Protein AF-A0A8S3JXJ7-F1 (afdb_monomer)

Organism: NCBI:txid392030

Foldseek 3Di:
DDLLVPDDDDPDPVDDDPQDDDPPDALQQCLQCVCCNVPNPHGDDNLSSLVVLLVCCVVVRVRCPVSSVVSLLVCEPVLPPVVDPVSLDLVSLVSCCVPVVSYDPVRNVVSVVSNVVVVCVVCVVPDDDDDDDDDDDPPDQAWFDWDQAPPPRAIAGPVQCDPVDNRHGVCPDPVNVDPDAEDRDDRVPHRYHDDRPDHD

Sequence (200 aa):
MSLLNHLTVVTNKSNLPKNYLPLNMNDSEIFELLPHLLAEGLKFSLRPAALMAMLCVLSRNGILQERAIRFLTGIKGKWLDLASSENNAYAFSKICVKLPEFFTDEENLFFQKLYVIGGLKLNAATRITIQKPLSPKVNEMHYDTKIQCKTCNIVRSTTLFSDVGTSCCALCLPRYNLKYTPEPCAEDKSHLVECGTCKC

Secondary structure (DSSP, 8-state):
--GGGS------TTS--SS---TTS-HHHHHHHGGGGTSTT----HHHHHHHHHHHHHTT-TTTHHHHHHHHHHTTT----TT-GGGG-HHHHHHHTT-GGGS-HHHHHHHHHHHHHHHHHHTTTPPP---PPP---TTS-PPPPEEE-TTT--EEEGGGB-TT-TT-BGGGSTT---S-PPPPPPTTT-SS---SS---

Nearest PDB structures (foldseek):
  5aiz-assembly1_A  TM=3.929E-01  e=1.175E+00  Homo sapiens

pLDDT: mean 81.9, std 11.54, range [41.88, 96.06]

Radius of gyration: 32.72 Å; Cα contacts (8 Å, |Δi|>4): 197; chains: 1; bounding box: 70×40×77 Å

Solvent-accessible surface area (backbone atoms only — not comparable to full-atom values): 12483 Å² total; per-residue (Å²): 135,66,72,81,78,74,71,75,90,82,85,59,81,90,71,69,65,97,62,76,77,73,86,87,55,54,54,63,56,50,39,20,42,48,50,25,65,79,42,81,88,40,68,45,56,73,65,65,16,47,51,52,26,52,48,28,47,76,66,61,31,92,85,51,20,73,47,23,52,52,40,44,54,74,49,44,80,69,72,86,51,84,87,46,71,78,72,70,37,45,75,56,22,57,52,50,63,74,50,56,85,45,43,41,73,69,53,43,53,50,31,45,50,46,28,52,55,41,51,48,63,76,45,64,83,64,84,80,85,80,85,77,72,94,72,85,53,96,91,52,92,51,61,40,61,66,45,67,19,73,79,82,68,47,58,37,43,54,89,48,45,37,95,91,42,98,49,41,38,45,74,75,37,88,87,40,80,62,95,60,79,52,64,75,56,59,70,88,74,31,56,73,69,76,60,73,80,52,83,115

Mean predicted aligned error: 13.68 Å

Structure (mmCIF, N/CA/C/O backbone):
data_AF-A0A8S3JXJ7-F1
#
_entry.id   AF-A0A8S3JXJ7-F1
#
loop_
_atom_site.group_PDB
_atom_site.id
_atom_site.type_symbol
_atom_site.label_atom_id
_atom_site.label_alt_id
_atom_site.label_comp_id
_atom_site.label_asym_id
_atom_site.label_entity_id
_atom_site.label_seq_id
_atom_site.pdbx_PDB_ins_code
_atom_site.Cartn_x
_atom_site.Cartn_y
_atom_site.Cartn_z
_atom_site.occupancy
_atom_site.B_iso_or_equiv
_atom_site.auth_seq_id
_atom_site.auth_comp_id
_atom_site.auth_asym_id
_atom_site.auth_atom_id
_atom_site.pdbx_PDB_model_num
ATOM 1 N N . MET A 1 1 ? -16.690 -8.247 -1.905 1.00 41.88 1 MET A N 1
ATOM 2 C CA . MET A 1 1 ? -17.506 -7.253 -1.174 1.00 41.88 1 MET A CA 1
ATOM 3 C C . MET A 1 1 ? -16.581 -6.435 -0.288 1.00 41.88 1 MET A C 1
ATOM 5 O O . MET A 1 1 ? -15.823 -7.038 0.458 1.00 41.88 1 MET A O 1
A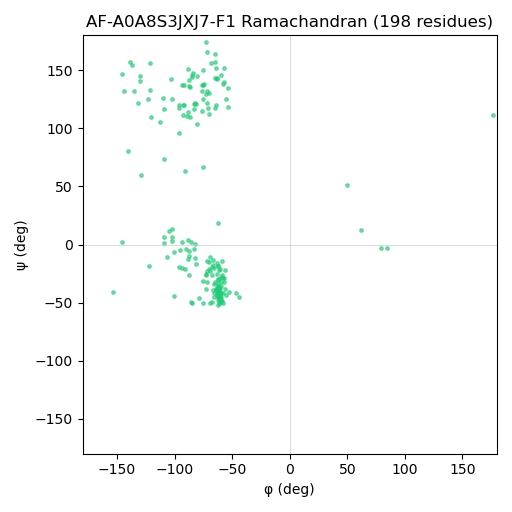TOM 9 N N . SER A 1 2 ? -16.563 -5.105 -0.415 1.00 57.69 2 SER A N 1
ATOM 10 C CA . SER A 1 2 ? -15.704 -4.237 0.408 1.00 57.69 2 SER A CA 1
ATOM 11 C C . SER A 1 2 ? -16.487 -3.779 1.639 1.00 57.69 2 SER A C 1
ATOM 13 O O . SER A 1 2 ? -17.428 -3.005 1.487 1.00 57.69 2 SER A O 1
ATOM 15 N N . LEU A 1 3 ? -16.110 -4.249 2.837 1.00 69.38 3 LEU A N 1
ATOM 16 C CA . LEU A 1 3 ? -16.711 -3.862 4.128 1.00 69.38 3 LEU A CA 1
ATOM 17 C C . LEU A 1 3 ? -16.931 -2.347 4.232 1.00 69.38 3 LEU A C 1
ATOM 19 O O . LEU A 1 3 ? -17.987 -1.881 4.646 1.00 69.38 3 LEU A O 1
ATOM 23 N N . LEU A 1 4 ? -15.916 -1.587 3.825 1.00 76.94 4 LEU A N 1
ATOM 24 C CA . LEU A 1 4 ? -15.833 -0.146 4.027 1.00 76.94 4 LEU A CA 1
ATOM 25 C C . LEU A 1 4 ? -16.905 0.636 3.256 1.00 76.94 4 LEU A C 1
ATOM 27 O O . LEU A 1 4 ? -17.217 1.758 3.636 1.00 76.94 4 LEU A O 1
ATOM 31 N N . ASN A 1 5 ? -17.500 0.051 2.215 1.00 75.06 5 ASN A N 1
ATOM 32 C CA . ASN A 1 5 ? -18.501 0.729 1.388 1.00 75.06 5 ASN A CA 1
ATOM 33 C C . ASN A 1 5 ? -19.935 0.563 1.913 1.00 75.06 5 ASN A C 1
ATOM 35 O O . ASN A 1 5 ? -20.831 1.251 1.436 1.00 75.06 5 ASN A O 1
ATOM 39 N N . HIS A 1 6 ? -20.161 -0.343 2.868 1.00 80.81 6 HIS A N 1
ATOM 40 C CA . HIS A 1 6 ? -21.492 -0.649 3.406 1.00 80.81 6 HIS A CA 1
ATOM 41 C C . HIS A 1 6 ? -21.692 -0.141 4.840 1.00 80.81 6 HIS A C 1
ATOM 43 O O . HIS A 1 6 ? -22.710 -0.431 5.461 1.00 80.81 6 HIS A O 1
ATOM 49 N N . LEU A 1 7 ? -20.726 0.607 5.378 1.00 84.06 7 LEU A N 1
ATOM 50 C CA . LEU A 1 7 ? -20.837 1.200 6.705 1.00 84.06 7 LEU A CA 1
ATOM 51 C C . LEU A 1 7 ? -21.833 2.363 6.682 1.00 84.06 7 LEU A C 1
ATOM 53 O O . LEU A 1 7 ? -21.723 3.272 5.862 1.00 84.06 7 LEU A O 1
ATOM 57 N N . THR A 1 8 ? -22.775 2.350 7.620 1.00 86.31 8 THR A N 1
ATOM 58 C CA . THR A 1 8 ? -23.782 3.402 7.792 1.00 86.31 8 THR A CA 1
ATOM 59 C C . THR A 1 8 ? -23.828 3.856 9.241 1.00 86.31 8 THR A C 1
ATOM 61 O O . THR A 1 8 ? -23.767 3.033 10.155 1.00 86.31 8 THR A O 1
ATOM 64 N N . VAL A 1 9 ? -23.984 5.159 9.462 1.00 86.50 9 VAL A N 1
ATOM 65 C CA . VAL A 1 9 ? -24.173 5.713 10.806 1.00 86.50 9 VAL A CA 1
ATOM 66 C C . VAL A 1 9 ? -25.643 5.594 11.198 1.00 86.50 9 VAL A C 1
ATOM 68 O O . VAL A 1 9 ? -26.513 6.154 10.535 1.00 86.50 9 VAL A O 1
ATOM 71 N N . VAL A 1 10 ? -25.918 4.882 12.291 1.00 86.12 10 VAL A N 1
ATOM 72 C CA . VAL A 1 10 ? -27.265 4.770 12.864 1.00 86.12 10 VAL A CA 1
ATOM 73 C C . VAL A 1 10 ? -27.412 5.802 13.978 1.00 86.12 10 VAL A C 1
ATOM 75 O O . VAL A 1 10 ? -26.694 5.757 14.974 1.00 86.12 10 VAL A O 1
ATOM 78 N N . THR A 1 11 ? -28.339 6.745 13.813 1.00 82.25 11 THR A N 1
ATOM 79 C CA . THR A 1 11 ? -28.624 7.798 14.806 1.00 82.25 11 THR A CA 1
ATOM 80 C C . THR A 1 11 ? -29.750 7.420 15.768 1.00 82.25 11 THR A C 1
ATOM 82 O O . THR A 1 11 ? -29.849 7.987 16.857 1.00 82.25 11 THR A O 1
ATOM 85 N N . ASN A 1 12 ? -30.591 6.451 15.396 1.00 81.31 12 ASN A N 1
ATOM 86 C CA . ASN A 1 12 ? -31.739 6.046 16.193 1.00 81.31 12 ASN A CA 1
ATOM 87 C C . ASN A 1 12 ? -31.362 4.977 17.233 1.00 81.31 12 ASN A C 1
ATOM 89 O O . ASN A 1 12 ? -31.101 3.826 16.890 1.00 81.31 12 ASN A O 1
ATOM 93 N N . LYS A 1 13 ? -31.364 5.356 18.516 1.00 75.75 13 LYS A N 1
ATOM 94 C CA . LYS A 1 13 ? -30.990 4.467 19.629 1.00 75.75 13 LYS A CA 1
ATOM 95 C C . LYS A 1 13 ? -32.007 3.357 19.912 1.00 75.75 13 LYS A C 1
ATOM 97 O O . LYS A 1 13 ? -31.637 2.378 20.549 1.00 75.75 13 LYS A O 1
ATOM 102 N N . SER A 1 14 ? -33.265 3.496 19.488 1.00 77.25 14 SER A N 1
ATOM 103 C CA . SER A 1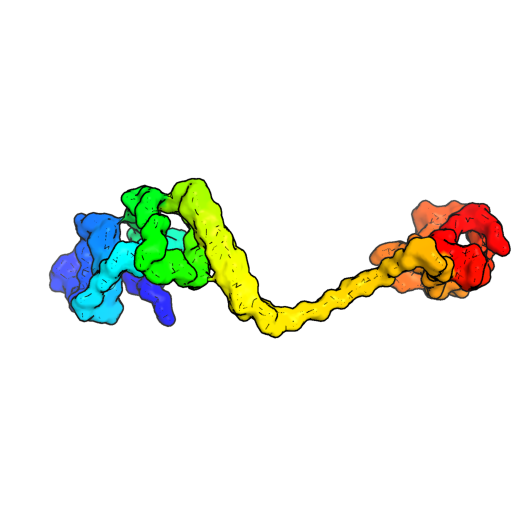 14 ? -34.320 2.528 19.824 1.00 77.25 14 SER A CA 1
ATOM 104 C C . SER A 1 14 ? -34.347 1.291 18.924 1.00 77.25 14 SER A C 1
ATOM 106 O O . SER A 1 14 ? -35.013 0.321 19.271 1.00 77.25 14 SER A O 1
ATOM 108 N N . ASN A 1 15 ? -33.614 1.285 17.805 1.00 78.88 15 ASN A N 1
ATOM 109 C CA . ASN A 1 15 ? -33.517 0.127 16.917 1.00 78.88 15 ASN A CA 1
ATOM 110 C C . ASN A 1 15 ? -32.084 -0.030 16.387 1.00 78.88 15 ASN A C 1
ATOM 112 O O . ASN A 1 15 ? -31.756 0.419 15.287 1.00 78.88 15 ASN A O 1
ATOM 116 N N . LEU A 1 16 ? -31.214 -0.613 17.215 1.00 80.06 16 LEU A N 1
ATOM 117 C CA . LEU A 1 16 ? -29.820 -0.873 16.863 1.00 80.06 16 LEU A CA 1
ATOM 118 C C . LEU A 1 16 ? -29.698 -2.224 16.139 1.00 80.06 16 LEU A C 1
ATOM 120 O O . LEU A 1 16 ? -30.286 -3.211 16.586 1.00 80.06 16 LEU A O 1
ATOM 124 N N . PRO A 1 17 ? -28.934 -2.297 15.035 1.00 82.44 17 PRO A N 1
ATOM 125 C CA . PRO A 1 17 ? -28.671 -3.563 14.363 1.00 82.44 17 PRO A CA 1
ATOM 126 C C . PRO A 1 17 ? -27.853 -4.490 15.268 1.00 82.44 17 PRO A C 1
ATOM 128 O O . PRO A 1 17 ? -27.133 -4.026 16.145 1.00 82.44 17 PRO A O 1
ATOM 131 N N . LYS A 1 18 ? -27.931 -5.807 15.031 1.00 79.69 18 LYS A N 1
ATOM 132 C CA . LYS A 1 18 ? -27.285 -6.821 15.884 1.00 79.69 18 LYS A CA 1
ATOM 133 C C . LYS A 1 18 ? -25.771 -6.606 16.038 1.00 79.69 18 LYS A C 1
ATOM 135 O O . LYS A 1 18 ? -25.249 -6.756 17.134 1.00 79.69 18 LYS A O 1
ATOM 140 N N . ASN A 1 19 ? -25.101 -6.184 14.961 1.00 85.94 19 ASN A N 1
ATOM 141 C CA . ASN A 1 19 ? -23.672 -5.878 14.957 1.00 85.94 19 ASN A CA 1
ATOM 142 C C . ASN A 1 19 ? -23.491 -4.369 14.748 1.00 85.94 19 ASN A C 1
ATOM 144 O O . ASN A 1 19 ? -23.676 -3.867 13.636 1.00 85.94 19 ASN A O 1
ATOM 148 N N . TYR A 1 20 ? -23.141 -3.640 15.806 1.00 89.19 20 TYR A N 1
ATOM 149 C CA . TYR A 1 20 ? -22.872 -2.202 15.754 1.00 89.19 20 TYR A CA 1
ATOM 150 C C . TYR A 1 20 ? -21.658 -1.841 16.609 1.00 89.19 20 TYR A C 1
ATOM 152 O O . TYR A 1 20 ? -21.310 -2.551 17.549 1.00 89.19 20 TYR A O 1
ATOM 160 N N . LEU A 1 21 ? -21.027 -0.710 16.295 1.00 90.25 21 LEU A N 1
ATOM 161 C CA . LEU A 1 21 ? -19.945 -0.143 17.094 1.00 90.25 21 LEU A CA 1
ATOM 162 C C . LEU A 1 21 ? -20.313 1.288 17.509 1.00 90.25 21 LEU A C 1
ATOM 164 O O . LEU A 1 21 ? -20.616 2.112 16.641 1.00 90.25 21 LEU A O 1
ATOM 168 N N . PRO A 1 22 ? -20.295 1.610 18.814 1.00 89.56 22 PRO A N 1
ATOM 169 C CA . PRO A 1 22 ? -20.422 2.987 19.282 1.00 89.56 22 PRO A CA 1
ATOM 170 C C . PRO A 1 22 ? -19.373 3.934 18.674 1.00 89.56 22 PRO A C 1
ATOM 172 O O . PRO A 1 22 ? -18.170 3.724 18.801 1.00 89.56 22 PRO A O 1
ATOM 175 N N . LEU A 1 23 ? -19.817 5.033 18.055 1.00 86.50 23 LEU A N 1
ATOM 176 C CA . LEU A 1 23 ? -18.907 6.011 17.439 1.00 86.50 23 LEU A CA 1
ATOM 177 C C . LEU A 1 23 ? -18.045 6.780 18.451 1.00 86.50 23 LEU A C 1
ATOM 179 O O . LEU A 1 23 ? -17.018 7.331 18.072 1.00 86.50 23 LEU A O 1
ATOM 183 N N . ASN A 1 24 ? -18.435 6.817 19.723 1.00 88.88 24 ASN A N 1
ATOM 184 C CA . ASN A 1 24 ? -17.705 7.504 20.789 1.00 88.88 24 ASN A CA 1
ATOM 185 C C . ASN A 1 24 ? -16.533 6.693 21.375 1.00 88.88 24 ASN A C 1
ATOM 187 O O . ASN A 1 24 ? -15.880 7.186 22.288 1.00 88.88 24 ASN A O 1
ATOM 191 N N . MET A 1 25 ? -16.275 5.473 20.890 1.00 91.50 25 MET A N 1
ATOM 192 C CA . MET A 1 25 ? -15.092 4.695 21.280 1.00 91.50 25 MET A CA 1
ATOM 193 C C . MET A 1 25 ? -13.796 5.362 20.821 1.00 91.50 25 MET A C 1
ATOM 195 O O . MET A 1 25 ? -13.818 6.210 19.925 1.00 91.50 25 MET A O 1
ATOM 199 N N . ASN A 1 26 ? -12.660 4.953 21.387 1.00 93.62 26 ASN A N 1
ATOM 200 C CA . ASN A 1 26 ? -11.359 5.454 20.954 1.00 93.62 26 ASN A CA 1
ATOM 201 C C . ASN A 1 26 ? -11.011 4.958 19.545 1.00 93.62 26 ASN A C 1
ATOM 203 O O . ASN A 1 26 ? -11.494 3.920 19.092 1.00 93.62 26 ASN A O 1
ATOM 207 N N . ASP A 1 27 ? -10.136 5.688 18.848 1.00 93.88 27 ASP A N 1
ATOM 208 C CA . ASP A 1 27 ? -9.753 5.348 17.471 1.00 93.88 27 ASP A CA 1
ATOM 209 C C . ASP A 1 27 ? -9.127 3.944 17.375 1.00 93.88 27 ASP A C 1
ATOM 211 O O . ASP A 1 27 ? -9.510 3.177 16.495 1.00 93.88 27 ASP A O 1
ATOM 215 N N . SER A 1 28 ? -8.255 3.562 18.321 1.00 91.75 28 SER A N 1
ATOM 216 C CA . SER A 1 28 ? -7.659 2.210 18.371 1.00 91.75 28 SER A CA 1
ATOM 217 C C . SER A 1 28 ? -8.718 1.121 18.519 1.00 91.75 28 SER A C 1
ATOM 219 O O . SER A 1 28 ? -8.743 0.163 17.751 1.00 91.75 28 SER A O 1
ATOM 221 N N . GLU A 1 29 ? -9.638 1.297 19.470 1.00 93.56 29 GLU A N 1
ATOM 222 C CA . GLU A 1 29 ? -10.685 0.318 19.773 1.00 93.56 29 GLU A CA 1
ATOM 223 C C . GLU A 1 29 ? -11.618 0.116 18.582 1.00 93.56 29 GLU A C 1
ATOM 225 O O . GLU A 1 29 ? -12.009 -1.012 18.287 1.00 93.56 29 GLU A O 1
ATOM 230 N N . ILE A 1 30 ? -11.932 1.187 17.848 1.00 94.25 30 ILE A N 1
ATOM 231 C CA . ILE A 1 30 ? -12.779 1.090 16.662 1.00 94.25 30 ILE A CA 1
ATOM 232 C C . ILE A 1 30 ? -12.134 0.285 15.541 1.00 94.25 30 ILE A C 1
ATOM 234 O O . ILE A 1 30 ? -12.824 -0.526 14.925 1.00 94.25 30 ILE A O 1
ATOM 238 N N . PHE A 1 31 ? -10.837 0.458 15.279 1.00 94.44 31 PHE A N 1
ATOM 239 C CA . PHE A 1 31 ? -10.161 -0.334 14.248 1.00 94.44 31 PHE A CA 1
ATOM 240 C C . PHE A 1 31 ? -9.880 -1.772 14.704 1.00 94.44 31 PHE A C 1
ATOM 242 O O . PHE A 1 31 ? -9.931 -2.685 13.879 1.00 94.44 31 PHE A O 1
ATOM 249 N N . GLU A 1 32 ? -9.650 -2.000 16.000 1.00 94.75 32 GLU A N 1
ATOM 250 C CA . GLU A 1 32 ? -9.523 -3.343 16.584 1.00 94.75 32 GLU A CA 1
ATOM 251 C C . GLU A 1 32 ? -10.840 -4.129 16.544 1.00 94.75 32 GLU A C 1
ATOM 253 O O . GLU A 1 32 ? -10.827 -5.333 16.285 1.00 94.75 32 GLU A O 1
ATOM 258 N N . LEU A 1 33 ? -11.975 -3.469 16.787 1.00 94.50 33 LEU A N 1
ATOM 259 C CA . LEU A 1 33 ? -13.301 -4.094 16.839 1.00 94.50 33 LEU A CA 1
ATOM 260 C C . LEU A 1 33 ? -14.067 -4.014 15.518 1.00 94.50 33 LEU A C 1
ATOM 262 O O . LEU A 1 33 ? -15.112 -4.639 15.387 1.00 94.50 33 LEU A O 1
ATOM 266 N N . LEU A 1 34 ? -13.544 -3.330 14.500 1.00 91.50 34 LEU A N 1
ATOM 267 C CA . LEU A 1 34 ? -14.118 -3.314 13.154 1.00 91.50 34 LEU A CA 1
ATOM 268 C C . LEU A 1 34 ? -14.512 -4.702 12.596 1.00 91.50 34 LEU A C 1
ATOM 270 O O . LEU A 1 34 ? -15.592 -4.799 12.006 1.00 91.50 34 LEU A O 1
ATOM 274 N N . PRO A 1 35 ? -13.723 -5.788 12.768 1.00 91.50 35 PRO A N 1
ATOM 275 C CA . PRO A 1 35 ? -14.118 -7.113 12.284 1.00 91.50 35 PRO A CA 1
ATOM 276 C C . PRO A 1 35 ? -15.335 -7.702 13.007 1.00 91.50 35 PRO A C 1
ATOM 278 O O . PRO A 1 35 ? -15.977 -8.582 12.438 1.00 91.50 35 PRO A O 1
ATOM 281 N N . HIS A 1 36 ? -15.712 -7.195 14.186 1.00 90.12 36 HIS A N 1
ATOM 282 C CA . HIS A 1 36 ? -16.956 -7.569 14.868 1.00 90.12 36 HIS A CA 1
ATOM 283 C C . HIS A 1 36 ? -18.195 -7.298 13.999 1.00 90.12 36 HIS A C 1
ATOM 285 O O . HIS A 1 36 ? -19.197 -8.005 14.086 1.00 90.12 36 HIS A O 1
ATOM 291 N N . LEU A 1 37 ? -18.122 -6.298 13.110 1.00 88.88 37 LEU A N 1
ATOM 292 C CA . LEU A 1 37 ? -19.192 -6.005 12.155 1.00 88.88 37 LEU A CA 1
ATOM 293 C C . LEU A 1 37 ? -19.358 -7.109 11.097 1.00 88.88 37 LEU A C 1
ATOM 295 O O . LEU A 1 37 ? -20.454 -7.273 10.566 1.00 88.88 37 LEU A O 1
ATOM 299 N N . LEU A 1 38 ? -18.295 -7.869 10.802 1.00 87.56 38 LEU A N 1
ATOM 300 C CA . LEU A 1 38 ? -18.322 -9.010 9.877 1.00 87.56 38 LEU A CA 1
ATOM 301 C C . LEU A 1 38 ? -18.756 -10.295 10.563 1.00 87.56 38 LEU A C 1
ATOM 303 O O . LEU A 1 38 ? -19.610 -11.009 10.042 1.00 87.56 38 LEU A O 1
ATOM 307 N N . ALA A 1 39 ? -18.135 -10.602 11.698 1.00 87.38 39 ALA A N 1
ATOM 308 C CA . ALA A 1 39 ? -18.463 -11.773 12.486 1.00 87.38 39 ALA A CA 1
ATOM 309 C C . ALA A 1 39 ? -18.331 -11.447 13.972 1.00 87.38 39 ALA A C 1
ATOM 311 O O . ALA A 1 39 ? -17.333 -10.880 14.423 1.00 87.38 39 ALA A O 1
ATOM 312 N N . GLU A 1 40 ? -19.359 -11.825 14.720 1.00 88.19 40 GLU A N 1
ATOM 313 C CA . GLU A 1 40 ? -19.466 -11.569 16.148 1.00 88.19 40 GLU A CA 1
ATOM 314 C C . GLU A 1 40 ? -18.268 -12.170 16.905 1.00 88.19 40 GLU A C 1
ATOM 316 O O . GLU A 1 40 ? -17.801 -13.268 16.605 1.00 88.19 40 GLU A O 1
ATOM 321 N N . GLY A 1 41 ? -17.743 -11.423 17.876 1.00 88.12 41 GLY A N 1
ATOM 322 C CA . GLY A 1 41 ? -16.601 -11.838 18.699 1.00 88.12 41 GLY A CA 1
ATOM 323 C C . GLY A 1 41 ? -15.211 -11.686 18.065 1.00 88.12 41 GLY A C 1
ATOM 324 O O . GLY A 1 41 ? -14.220 -11.920 18.755 1.00 88.12 41 GLY A O 1
ATOM 325 N N . LEU A 1 42 ? -15.091 -11.259 16.800 1.00 91.19 42 LEU A N 1
ATOM 326 C CA . LEU A 1 42 ? -13.777 -11.004 16.202 1.00 91.19 42 LEU A CA 1
ATOM 327 C C . LEU A 1 42 ? -13.146 -9.704 16.707 1.00 91.19 42 LEU A C 1
ATOM 329 O O . LEU A 1 42 ? -13.787 -8.653 16.759 1.00 91.19 42 LEU A O 1
ATOM 333 N N . LYS A 1 43 ? -11.844 -9.780 16.989 1.00 93.38 43 LYS A N 1
ATOM 334 C CA . LYS A 1 43 ? -10.989 -8.648 17.340 1.00 93.38 43 LYS A CA 1
ATOM 335 C C . LYS A 1 43 ? -9.673 -8.741 16.574 1.00 93.38 43 LYS A C 1
ATOM 337 O O . LYS A 1 43 ? -9.039 -9.794 16.548 1.00 93.38 43 LYS A O 1
ATOM 342 N N . PHE A 1 44 ? -9.255 -7.640 15.962 1.00 91.81 44 PHE A N 1
ATOM 343 C CA . PHE A 1 44 ? -7.944 -7.528 15.337 1.00 91.81 44 PHE A CA 1
ATOM 344 C C . PHE A 1 44 ? -6.862 -7.161 16.348 1.00 91.81 44 PHE A C 1
ATOM 346 O O . PHE A 1 44 ? -7.090 -6.415 17.299 1.00 91.81 44 PHE A O 1
ATOM 353 N N . SER A 1 45 ? -5.656 -7.670 16.099 1.00 89.00 45 SER A N 1
ATOM 354 C CA . SER A 1 45 ? -4.438 -7.116 16.680 1.00 89.00 45 SER A CA 1
ATOM 355 C C . SER A 1 45 ? -4.100 -5.774 16.011 1.00 89.00 45 SER A C 1
ATOM 357 O O . SER A 1 45 ? -4.731 -5.360 15.034 1.00 89.00 45 SER A O 1
ATOM 359 N N . LEU A 1 46 ? -3.074 -5.088 16.521 1.00 88.06 46 LEU A N 1
ATOM 360 C CA . LEU A 1 46 ? -2.680 -3.759 16.051 1.00 88.06 46 LEU A CA 1
ATOM 361 C C . LEU A 1 46 ? -2.463 -3.692 14.528 1.00 88.06 46 LEU A C 1
ATOM 363 O O . LEU A 1 46 ? -2.862 -2.722 13.890 1.00 88.06 46 LEU A O 1
ATOM 367 N N . ARG A 1 47 ? -1.836 -4.712 13.927 1.00 85.94 47 ARG A N 1
ATOM 368 C CA . ARG A 1 47 ? -1.428 -4.674 12.511 1.00 85.94 47 ARG A CA 1
ATOM 369 C C . ARG A 1 47 ? -2.598 -4.850 11.540 1.00 85.94 47 ARG A C 1
ATOM 371 O O . ARG A 1 47 ? -2.737 -3.990 10.671 1.00 85.94 47 ARG A O 1
ATOM 378 N N . PRO A 1 48 ? -3.476 -5.862 11.671 1.00 88.62 48 PRO A N 1
ATOM 379 C CA . PRO A 1 48 ? -4.688 -5.936 10.859 1.00 88.62 48 PRO A CA 1
ATOM 380 C C . PRO A 1 48 ? -5.609 -4.726 11.067 1.00 88.62 48 PRO A C 1
ATOM 382 O O . PRO A 1 48 ? -6.156 -4.213 10.092 1.00 88.62 48 PRO A O 1
ATOM 385 N N . ALA A 1 49 ? -5.716 -4.207 12.299 1.00 92.00 49 ALA A N 1
ATOM 386 C CA . ALA A 1 49 ? -6.452 -2.973 12.583 1.00 92.00 49 ALA A CA 1
ATOM 387 C C . ALA A 1 49 ? -5.867 -1.777 11.812 1.00 92.00 49 ALA A C 1
ATOM 389 O O . ALA A 1 49 ? -6.590 -1.016 11.167 1.00 92.00 49 ALA A O 1
ATOM 390 N N . ALA A 1 50 ? -4.542 -1.642 11.799 1.00 91.69 50 ALA A N 1
ATOM 391 C CA . ALA A 1 50 ? -3.876 -0.567 11.082 1.00 91.69 50 ALA A CA 1
ATOM 392 C C . ALA A 1 50 ? -3.908 -0.738 9.560 1.00 91.69 50 ALA A C 1
ATOM 394 O O . ALA A 1 50 ? -4.050 0.250 8.845 1.00 91.69 50 ALA A O 1
ATOM 395 N N . LEU A 1 51 ? -3.892 -1.969 9.047 1.00 91.06 51 LEU A N 1
ATOM 396 C CA . LEU A 1 51 ? -4.152 -2.234 7.632 1.00 91.06 51 LEU A CA 1
ATOM 397 C C . LEU A 1 51 ? -5.573 -1.800 7.240 1.00 91.06 51 LEU A C 1
ATOM 399 O O . LEU A 1 51 ? -5.746 -1.158 6.205 1.00 91.06 51 LEU A O 1
ATOM 403 N N . MET A 1 52 ? -6.578 -2.056 8.083 1.00 91.81 52 MET A N 1
ATOM 404 C CA . MET A 1 52 ? -7.933 -1.540 7.858 1.00 91.81 52 MET A CA 1
ATOM 405 C C . MET A 1 52 ? -7.986 -0.012 7.871 1.00 91.81 52 MET A C 1
ATOM 407 O O . MET A 1 52 ? -8.647 0.580 7.016 1.00 91.81 52 MET A O 1
ATOM 411 N N . ALA A 1 53 ? -7.262 0.637 8.784 1.00 94.25 53 ALA A N 1
ATOM 412 C CA . ALA A 1 53 ? -7.155 2.091 8.811 1.00 94.25 53 ALA A CA 1
ATOM 413 C C . ALA A 1 53 ? -6.490 2.640 7.534 1.00 94.25 53 ALA A C 1
ATOM 415 O O . ALA A 1 53 ? -7.032 3.548 6.905 1.00 94.25 53 ALA A O 1
ATOM 416 N N . MET A 1 54 ? -5.384 2.044 7.075 1.00 93.69 54 MET A N 1
ATOM 417 C CA . MET A 1 54 ? -4.742 2.414 5.804 1.00 93.69 54 MET A CA 1
ATOM 418 C C . MET A 1 54 ? -5.701 2.270 4.621 1.00 93.69 54 MET A C 1
ATOM 420 O O . MET A 1 54 ? -5.759 3.147 3.759 1.00 93.69 54 MET A O 1
ATOM 424 N N . LEU A 1 55 ? -6.493 1.195 4.585 1.00 92.38 55 LEU A N 1
ATOM 425 C CA . LEU A 1 55 ? -7.512 1.008 3.555 1.00 92.38 55 LEU A CA 1
ATOM 426 C C . LEU A 1 55 ? -8.590 2.096 3.617 1.00 92.38 55 LEU A C 1
ATOM 428 O O . LEU A 1 55 ? -8.976 2.588 2.561 1.00 92.38 55 LEU A O 1
ATOM 432 N N . CYS A 1 56 ? -9.021 2.524 4.809 1.00 93.50 56 CYS A N 1
ATOM 433 C CA . CYS A 1 56 ? -9.966 3.638 4.965 1.00 93.50 56 CYS A CA 1
ATOM 434 C C . CYS A 1 56 ? -9.409 4.958 4.418 1.00 93.50 56 CYS A C 1
ATOM 436 O O . CYS A 1 56 ? -10.155 5.729 3.811 1.00 93.50 56 CYS A O 1
ATOM 438 N N . VAL A 1 57 ? -8.111 5.216 4.614 1.00 94.44 57 VAL A N 1
ATOM 439 C CA . VAL A 1 57 ? -7.437 6.401 4.060 1.00 94.44 57 VAL A CA 1
ATOM 440 C C . VAL A 1 57 ? -7.351 6.307 2.538 1.00 94.44 57 VAL A C 1
ATOM 442 O O . VAL A 1 57 ? -7.779 7.227 1.841 1.00 94.44 57 VAL A O 1
ATOM 445 N N . LEU A 1 58 ? -6.876 5.176 2.006 1.00 92.81 58 LEU A N 1
ATOM 446 C CA . LEU A 1 58 ? -6.741 4.957 0.561 1.00 92.81 58 LEU A CA 1
ATOM 447 C C . LEU A 1 58 ? -8.087 4.992 -0.170 1.00 92.81 58 LEU A C 1
ATOM 449 O O . LEU A 1 58 ? -8.163 5.498 -1.288 1.00 92.81 58 LEU A O 1
ATOM 453 N N . SER A 1 59 ? -9.149 4.476 0.452 1.00 91.56 59 SER A N 1
ATOM 454 C CA . SER A 1 59 ? -10.502 4.491 -0.106 1.00 91.56 59 SER A CA 1
ATOM 455 C C . SER A 1 59 ? -11.249 5.802 0.141 1.00 91.56 59 SER A C 1
ATOM 457 O O . SER A 1 59 ? -12.387 5.917 -0.307 1.00 91.56 59 SER A O 1
ATOM 459 N N . ARG A 1 60 ? -10.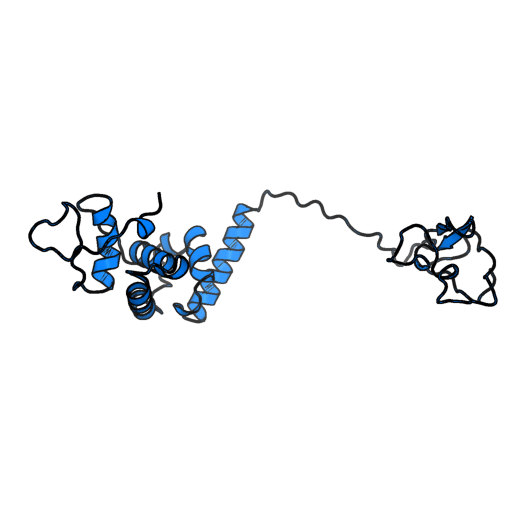659 6.757 0.878 1.00 90.56 60 ARG A N 1
ATOM 460 C CA . ARG A 1 60 ? -11.296 8.018 1.301 1.00 90.56 60 ARG A CA 1
ATOM 461 C C . ARG A 1 60 ? -12.666 7.792 1.946 1.00 90.56 60 ARG A C 1
ATOM 463 O O . ARG A 1 60 ? -13.678 8.350 1.526 1.00 90.56 60 ARG A O 1
ATOM 470 N N . ASN A 1 61 ? -12.715 6.891 2.926 1.00 90.31 61 ASN A N 1
ATOM 471 C CA . ASN A 1 61 ? -13.969 6.532 3.578 1.00 90.31 61 ASN A CA 1
ATOM 472 C C . ASN A 1 61 ? -14.566 7.730 4.339 1.00 90.31 61 ASN A C 1
ATOM 474 O O . ASN A 1 61 ? -13.983 8.187 5.318 1.00 90.31 61 ASN A O 1
ATOM 478 N N . GLY A 1 62 ? -15.760 8.182 3.947 1.00 87.25 62 GLY A N 1
ATOM 479 C CA . GLY A 1 62 ? -16.377 9.386 4.518 1.00 87.25 62 GLY A CA 1
ATOM 480 C C . GLY A 1 62 ? -16.702 9.329 6.017 1.00 87.25 62 GLY A C 1
ATOM 481 O O . GLY A 1 62 ? -16.934 10.373 6.613 1.00 87.25 62 GLY A O 1
ATOM 482 N N . ILE A 1 63 ? -16.713 8.144 6.639 1.00 90.19 63 ILE A N 1
ATOM 483 C CA . ILE A 1 63 ? -17.041 7.969 8.064 1.00 90.19 63 ILE A CA 1
ATOM 484 C C . ILE A 1 63 ? -15.768 7.810 8.906 1.00 90.19 63 ILE A C 1
ATOM 486 O O . ILE A 1 63 ? -15.645 8.393 9.981 1.00 90.19 63 ILE A O 1
ATOM 490 N N . LEU A 1 64 ? -14.821 6.994 8.438 1.00 92.56 64 LEU A N 1
ATOM 491 C CA . LEU A 1 64 ? -13.677 6.538 9.230 1.00 92.56 64 LEU A CA 1
ATOM 492 C C . LEU A 1 64 ? -12.349 7.195 8.851 1.00 92.56 64 LEU A C 1
ATOM 494 O O . LEU A 1 64 ? -11.382 7.025 9.589 1.00 92.56 64 LEU A O 1
ATOM 498 N N . GLN A 1 65 ? -12.260 7.934 7.741 1.00 93.38 65 GLN A N 1
ATOM 499 C CA . GLN A 1 65 ? -10.979 8.446 7.240 1.00 93.38 65 GLN A CA 1
ATOM 500 C C . GLN A 1 65 ? -10.238 9.324 8.256 1.00 93.38 65 GLN A C 1
ATOM 502 O O . GLN A 1 65 ? -9.067 9.074 8.529 1.00 93.38 65 GLN A O 1
ATOM 507 N N . GLU A 1 66 ? -10.891 10.323 8.852 1.00 94.25 66 GLU A N 1
ATOM 508 C CA . GLU A 1 66 ? -10.223 11.209 9.821 1.00 94.25 66 GLU A CA 1
ATOM 509 C C . GLU A 1 66 ? -9.721 10.462 11.057 1.00 94.25 66 GLU A C 1
ATOM 511 O O . GLU A 1 66 ? -8.686 10.794 11.637 1.00 94.25 66 GLU A O 1
ATOM 516 N N . ARG A 1 67 ? -10.468 9.440 11.469 1.00 94.69 67 ARG A N 1
ATOM 517 C CA . ARG A 1 67 ? -10.112 8.589 12.601 1.00 94.69 67 ARG A CA 1
ATOM 518 C C . ARG A 1 67 ? -8.961 7.662 12.251 1.00 94.69 67 ARG A C 1
ATOM 520 O O . ARG A 1 67 ? -8.071 7.456 13.066 1.00 94.69 67 ARG A O 1
ATOM 527 N N . ALA A 1 68 ? -8.946 7.151 11.022 1.00 95.56 68 ALA A N 1
ATOM 528 C CA . ALA A 1 68 ? -7.849 6.351 10.502 1.00 95.56 68 ALA A CA 1
ATOM 529 C C . ALA A 1 68 ? -6.545 7.153 10.492 1.00 95.56 68 ALA A C 1
ATOM 531 O O . ALA A 1 68 ? -5.527 6.652 10.954 1.00 95.56 68 ALA A O 1
ATOM 532 N N . ILE A 1 69 ? -6.586 8.414 10.053 1.00 96.06 69 ILE A N 1
ATOM 533 C CA . ILE A 1 69 ? -5.426 9.316 10.074 1.00 96.06 69 ILE A CA 1
ATOM 534 C C . ILE A 1 69 ? -4.903 9.496 11.504 1.00 96.06 69 ILE A C 1
ATOM 536 O O . ILE A 1 69 ? -3.704 9.340 11.742 1.00 96.06 69 ILE A O 1
ATOM 540 N N . ARG A 1 70 ? -5.789 9.779 12.469 1.00 95.94 70 ARG A N 1
ATOM 541 C CA . ARG A 1 70 ? -5.419 9.933 13.888 1.00 95.94 70 ARG A CA 1
ATOM 542 C C . ARG A 1 70 ? -4.798 8.662 14.464 1.00 95.94 70 ARG A C 1
ATOM 544 O O . ARG A 1 70 ? -3.730 8.725 15.071 1.00 95.94 70 ARG A O 1
ATOM 551 N N . PHE A 1 71 ? -5.422 7.514 14.216 1.00 95.56 71 PHE A N 1
ATOM 552 C CA . PHE A 1 71 ? -4.920 6.218 14.657 1.00 95.56 71 PHE A CA 1
ATOM 553 C C . PHE A 1 71 ? -3.541 5.893 14.069 1.00 95.56 71 PHE A C 1
ATOM 555 O O . PHE A 1 71 ? -2.617 5.587 14.820 1.00 95.56 71 PHE A O 1
ATOM 562 N N . LEU A 1 72 ? -3.378 6.019 12.746 1.00 95.25 72 LEU A N 1
ATOM 563 C CA . LEU A 1 72 ? -2.118 5.743 12.048 1.00 95.25 72 LEU A CA 1
ATOM 564 C C . LEU A 1 72 ? -0.990 6.673 12.512 1.00 95.25 72 LEU A C 1
ATOM 566 O O . LEU A 1 72 ? 0.140 6.230 12.710 1.00 95.25 72 LEU A O 1
ATOM 570 N N . THR A 1 73 ? -1.305 7.944 12.762 1.00 94.94 73 THR A N 1
ATOM 571 C CA . THR A 1 73 ? -0.338 8.909 13.303 1.00 94.94 73 THR A CA 1
ATOM 572 C C . THR A 1 73 ? 0.119 8.515 14.712 1.00 94.94 73 THR A C 1
ATOM 574 O O . THR A 1 73 ? 1.302 8.628 15.024 1.00 94.94 73 THR A O 1
ATOM 577 N N . GLY A 1 74 ? -0.781 7.988 15.551 1.00 93.25 74 GLY A N 1
ATOM 578 C CA . GLY A 1 74 ? -0.464 7.557 16.921 1.00 93.25 74 GLY A CA 1
ATOM 579 C C . GLY A 1 74 ? 0.413 6.300 17.028 1.00 93.25 74 GLY A C 1
ATOM 580 O O . GLY A 1 74 ? 0.970 6.017 18.095 1.00 93.25 74 GLY A O 1
ATOM 581 N N . ILE A 1 75 ? 0.548 5.538 15.940 1.00 91.38 75 ILE A N 1
ATOM 582 C CA . ILE A 1 75 ? 1.354 4.305 15.889 1.00 91.38 75 ILE A CA 1
ATOM 583 C C . ILE A 1 75 ? 2.635 4.451 15.059 1.00 91.38 75 ILE A C 1
ATOM 585 O O . ILE A 1 75 ? 3.399 3.492 14.944 1.00 91.38 75 ILE A O 1
ATOM 589 N N . LYS A 1 76 ? 2.898 5.645 14.517 1.00 91.88 76 LYS A N 1
ATOM 590 C CA . LYS A 1 76 ? 4.145 5.987 13.825 1.00 91.88 76 LYS A CA 1
ATOM 591 C C . LYS A 1 76 ? 5.362 5.680 14.709 1.00 91.88 76 LYS A C 1
ATOM 593 O O . LYS A 1 76 ? 5.353 5.989 15.901 1.00 91.88 76 LYS A O 1
ATOM 598 N N . GLY A 1 77 ? 6.397 5.055 14.141 1.00 88.19 77 GLY A N 1
ATOM 599 C CA . GLY A 1 77 ? 7.594 4.628 14.878 1.00 88.19 77 GLY A CA 1
ATOM 600 C C . GLY A 1 77 ? 7.483 3.268 15.583 1.00 88.19 77 GLY A C 1
ATOM 601 O O . GLY A 1 77 ? 8.454 2.823 16.189 1.00 88.19 77 GLY A O 1
ATOM 602 N N . LYS 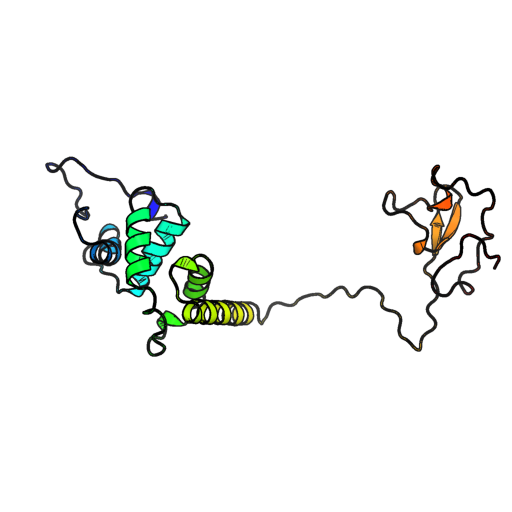A 1 78 ? 6.323 2.595 15.540 1.00 86.62 78 LYS A N 1
ATOM 603 C CA . LYS A 1 78 ? 6.107 1.271 16.164 1.00 86.62 78 LYS A CA 1
ATOM 604 C C . LYS A 1 78 ? 6.067 0.134 15.139 1.00 86.62 78 LYS A C 1
ATOM 606 O O . LYS A 1 78 ? 5.631 -0.977 15.462 1.00 86.62 78 LYS A O 1
ATOM 611 N N . TRP A 1 79 ? 6.462 0.391 13.890 1.00 81.81 79 TRP A N 1
ATOM 612 C CA . TRP A 1 79 ? 6.248 -0.547 12.792 1.00 81.81 79 TRP A CA 1
ATOM 613 C C . TRP A 1 79 ? 7.372 -1.579 12.622 1.00 81.81 79 TRP A C 1
ATOM 615 O O . TRP A 1 79 ? 7.091 -2.694 12.166 1.00 81.81 79 TRP A O 1
ATOM 625 N N . LEU A 1 80 ? 8.602 -1.275 13.038 1.00 81.81 80 LEU A N 1
ATOM 626 C CA . LEU A 1 80 ? 9.779 -2.144 12.866 1.00 81.81 80 LEU A CA 1
ATOM 627 C C . LEU A 1 80 ? 10.008 -3.096 14.047 1.00 81.81 80 LEU A C 1
ATOM 629 O O . LEU A 1 80 ? 11.041 -3.046 14.706 1.00 81.81 80 LEU A O 1
ATOM 633 N N . ASP A 1 81 ? 9.063 -4.000 14.294 1.00 76.50 81 ASP A N 1
ATOM 634 C CA . ASP A 1 81 ? 9.316 -5.146 15.174 1.00 76.50 81 ASP A CA 1
ATOM 635 C C . ASP A 1 81 ? 9.704 -6.368 14.328 1.00 76.50 81 ASP A C 1
ATOM 637 O O . ASP A 1 81 ? 8.851 -7.066 13.779 1.00 76.50 81 ASP A O 1
ATOM 641 N N . LEU A 1 82 ? 11.006 -6.610 14.172 1.00 70.69 82 LEU A N 1
ATOM 642 C CA . LEU A 1 82 ? 11.517 -7.702 13.335 1.00 70.69 82 LEU A CA 1
ATOM 643 C C . LEU A 1 82 ? 11.243 -9.099 13.917 1.00 70.69 82 LEU A C 1
ATOM 645 O O . LEU A 1 82 ? 11.422 -10.084 13.200 1.00 70.69 82 LEU A O 1
ATOM 649 N N . ALA A 1 83 ? 10.799 -9.204 15.175 1.00 72.75 83 ALA A N 1
ATOM 650 C CA . ALA A 1 83 ? 10.459 -10.485 15.787 1.00 72.75 83 ALA A CA 1
ATOM 651 C C . ALA A 1 83 ? 9.150 -11.074 15.230 1.00 72.75 83 ALA A C 1
ATOM 653 O O . ALA A 1 83 ? 8.973 -12.292 15.229 1.00 72.75 83 ALA A O 1
ATOM 654 N N . SER A 1 84 ? 8.244 -10.232 14.718 1.00 69.62 84 SER A N 1
ATOM 655 C CA . SER A 1 84 ? 6.970 -10.678 14.148 1.00 69.62 84 SER A CA 1
ATOM 656 C C . SER A 1 84 ? 7.069 -10.896 12.637 1.00 69.62 84 SER A C 1
ATOM 658 O O . SER A 1 84 ? 7.330 -9.972 11.862 1.00 69.62 84 SER A O 1
ATOM 660 N N . SER A 1 85 ? 6.812 -12.129 12.192 1.00 69.06 85 SER A N 1
ATOM 661 C CA . SER A 1 85 ? 6.851 -12.515 10.774 1.00 69.06 85 SER A CA 1
ATOM 662 C C . SER A 1 85 ? 5.803 -11.792 9.917 1.00 69.06 85 SER A C 1
ATOM 664 O O . SER A 1 85 ? 6.034 -11.581 8.724 1.00 69.06 85 SER A O 1
ATOM 666 N N . GLU A 1 86 ? 4.695 -11.344 10.517 1.00 66.19 86 GLU A N 1
ATOM 667 C CA . GLU A 1 86 ? 3.635 -10.580 9.842 1.00 66.19 86 GLU A CA 1
ATOM 668 C C . GLU A 1 86 ? 4.148 -9.254 9.260 1.00 66.19 86 GLU A C 1
ATOM 670 O O . GLU A 1 86 ? 3.665 -8.794 8.223 1.00 66.19 86 GLU A O 1
ATOM 675 N N . ASN A 1 87 ? 5.188 -8.675 9.866 1.00 65.94 87 ASN A N 1
ATOM 676 C CA . ASN A 1 87 ? 5.764 -7.394 9.450 1.00 65.94 87 ASN A CA 1
ATOM 677 C C . ASN A 1 87 ? 6.552 -7.486 8.136 1.00 65.94 87 ASN A C 1
ATOM 679 O O . ASN A 1 87 ? 6.829 -6.465 7.506 1.00 65.94 87 ASN A O 1
ATOM 683 N N . ASN A 1 88 ? 6.864 -8.708 7.697 1.00 71.00 88 ASN A N 1
ATOM 684 C CA . ASN A 1 88 ? 7.665 -8.979 6.508 1.00 71.00 88 ASN A CA 1
ATOM 685 C C . ASN A 1 88 ? 6.820 -9.396 5.290 1.00 71.00 88 ASN A C 1
ATOM 687 O O . ASN A 1 88 ? 7.367 -9.764 4.246 1.00 71.00 88 ASN A O 1
ATOM 691 N N . ALA A 1 89 ? 5.488 -9.344 5.390 1.00 82.62 89 ALA A N 1
ATOM 692 C CA . ALA A 1 89 ? 4.607 -9.713 4.289 1.00 82.62 89 ALA A CA 1
ATOM 693 C C . ALA A 1 89 ? 4.665 -8.689 3.138 1.00 82.62 89 ALA A C 1
ATOM 695 O O . ALA A 1 89 ? 4.463 -7.488 3.325 1.00 82.62 89 ALA A O 1
ATOM 696 N N . TYR A 1 90 ? 4.851 -9.171 1.905 1.00 86.00 90 TYR A N 1
ATOM 697 C CA . TYR A 1 90 ? 4.903 -8.315 0.710 1.00 86.00 90 TYR A CA 1
ATOM 698 C C . TYR A 1 90 ? 3.600 -7.533 0.461 1.00 86.00 90 TYR A C 1
ATOM 700 O O . TYR A 1 90 ? 3.625 -6.372 0.057 1.00 86.00 90 TYR A O 1
ATOM 708 N N . ALA A 1 91 ? 2.442 -8.155 0.704 1.00 84.31 91 ALA A N 1
ATOM 709 C CA . ALA A 1 91 ? 1.153 -7.485 0.526 1.00 84.31 91 ALA A CA 1
ATOM 710 C C . ALA A 1 91 ? 1.006 -6.277 1.465 1.00 84.31 91 ALA A C 1
ATOM 712 O O . ALA A 1 91 ? 0.462 -5.250 1.064 1.00 84.31 91 ALA A O 1
ATOM 713 N N . PHE A 1 92 ? 1.543 -6.391 2.682 1.00 86.75 92 PHE A N 1
ATOM 714 C CA . PHE A 1 92 ? 1.563 -5.319 3.665 1.00 86.75 92 PHE A CA 1
ATOM 715 C C . PHE A 1 92 ? 2.512 -4.194 3.233 1.00 86.75 92 PHE A C 1
ATOM 717 O O . PHE A 1 92 ? 2.083 -3.047 3.122 1.00 86.75 92 PHE A O 1
ATOM 724 N N . SER A 1 93 ? 3.757 -4.518 2.859 1.00 88.69 93 SER A N 1
ATOM 725 C CA . SER A 1 93 ? 4.725 -3.507 2.403 1.00 88.69 93 SER A CA 1
ATOM 726 C C . SER A 1 93 ? 4.245 -2.735 1.171 1.00 88.69 93 SER A C 1
ATOM 728 O O . SER A 1 93 ? 4.428 -1.521 1.092 1.00 88.69 93 SER A O 1
ATOM 730 N N . LYS A 1 94 ? 3.537 -3.400 0.249 1.00 90.62 94 LYS A N 1
ATOM 731 C CA . LYS A 1 94 ? 2.895 -2.757 -0.908 1.00 90.62 94 LYS A CA 1
ATOM 732 C C . LYS A 1 94 ? 1.864 -1.693 -0.517 1.00 90.62 94 LYS A C 1
ATOM 734 O O . LYS A 1 94 ? 1.677 -0.740 -1.273 1.00 90.62 94 LYS A O 1
ATOM 739 N N . ILE A 1 95 ? 1.166 -1.861 0.606 1.00 91.19 95 ILE A N 1
ATOM 740 C CA . ILE A 1 95 ? 0.217 -0.864 1.117 1.00 91.19 95 ILE A CA 1
ATOM 741 C C . ILE A 1 95 ? 0.979 0.260 1.820 1.00 91.19 95 ILE A C 1
ATOM 743 O O . ILE A 1 95 ? 0.721 1.420 1.511 1.00 91.19 95 ILE A O 1
ATOM 747 N N . CYS A 1 96 ? 1.956 -0.063 2.673 1.00 90.75 96 CYS A N 1
ATOM 748 C CA . CYS A 1 96 ? 2.750 0.934 3.402 1.00 90.75 96 CYS A CA 1
ATOM 749 C C . CYS A 1 96 ? 3.423 1.948 2.468 1.00 90.75 96 CYS A C 1
ATOM 751 O O . CYS A 1 96 ? 3.344 3.148 2.702 1.00 90.75 96 CYS A O 1
ATOM 753 N N . VAL A 1 97 ? 4.006 1.484 1.355 1.00 93.00 97 VAL A N 1
ATOM 754 C CA . VAL A 1 97 ? 4.680 2.352 0.368 1.00 93.00 97 VAL A CA 1
ATOM 755 C C . VAL A 1 97 ? 3.736 3.391 -0.260 1.00 93.00 97 VAL A C 1
ATOM 757 O O . VAL A 1 97 ? 4.200 4.412 -0.759 1.00 93.00 97 VAL A O 1
ATOM 760 N N . LYS A 1 98 ? 2.414 3.172 -0.236 1.00 93.75 98 LYS A N 1
ATOM 761 C CA . LYS A 1 98 ? 1.432 4.136 -0.761 1.00 93.75 98 LYS A CA 1
ATOM 762 C C . LYS A 1 98 ? 1.097 5.270 0.205 1.00 93.75 98 LYS A C 1
ATOM 764 O O . LYS A 1 98 ? 0.498 6.240 -0.243 1.00 93.75 98 LYS A O 1
ATOM 769 N N . LEU A 1 99 ? 1.420 5.125 1.489 1.00 94.31 99 LEU A N 1
ATOM 770 C CA . LEU A 1 99 ? 1.063 6.074 2.544 1.00 94.31 99 LEU A CA 1
ATOM 771 C C . LEU A 1 99 ? 2.296 6.457 3.387 1.00 94.31 99 LEU A C 1
ATOM 773 O O . LEU A 1 99 ? 2.320 6.188 4.593 1.00 94.31 99 LEU A O 1
ATOM 777 N N . PRO A 1 100 ? 3.348 7.032 2.775 1.00 93.19 100 PRO A N 1
ATOM 778 C CA . PRO A 1 100 ? 4.616 7.300 3.456 1.00 93.19 100 PRO A CA 1
ATOM 779 C C . PRO A 1 100 ? 4.497 8.260 4.652 1.00 93.19 100 PRO A C 1
ATOM 781 O O . PRO A 1 100 ? 5.348 8.246 5.541 1.00 93.19 100 PRO A O 1
ATOM 784 N N . GLU A 1 101 ? 3.450 9.083 4.714 1.00 93.69 101 GLU A N 1
ATOM 785 C CA . GLU A 1 101 ? 3.237 10.090 5.755 1.00 93.69 101 GLU A CA 1
ATOM 786 C C . GLU A 1 101 ? 3.093 9.503 7.175 1.00 93.69 101 GLU A C 1
ATOM 788 O O . GLU A 1 101 ? 3.502 10.132 8.162 1.00 93.69 101 GLU A O 1
ATOM 793 N N . PHE A 1 102 ? 2.581 8.273 7.293 1.00 93.62 102 PHE A N 1
ATOM 794 C CA . PHE A 1 102 ? 2.318 7.615 8.583 1.00 93.62 102 PHE A CA 1
ATOM 795 C C . PHE A 1 102 ? 3.510 6.832 9.143 1.00 93.62 102 PHE A C 1
ATOM 797 O O . PHE A 1 102 ? 3.398 6.208 10.200 1.00 93.62 102 PHE A O 1
ATOM 804 N N . PHE A 1 103 ? 4.655 6.889 8.468 1.00 92.94 103 PHE A N 1
ATOM 805 C CA . PHE A 1 103 ? 5.866 6.162 8.829 1.00 92.94 103 PHE A CA 1
ATOM 806 C C . PHE A 1 103 ? 7.030 7.127 9.070 1.00 92.94 103 PHE A C 1
ATOM 808 O O . PHE A 1 103 ? 7.022 8.273 8.605 1.00 92.94 103 PHE A O 1
ATOM 815 N N . THR A 1 104 ? 8.018 6.698 9.851 1.00 94.38 104 THR A N 1
ATOM 816 C CA . THR A 1 104 ? 9.318 7.380 9.941 1.00 94.38 104 THR A CA 1
ATOM 817 C C . THR A 1 104 ? 10.133 7.163 8.664 1.00 94.38 104 THR A C 1
ATOM 819 O O . THR A 1 104 ? 9.823 6.288 7.854 1.00 94.38 104 THR A O 1
ATOM 822 N N . ASP A 1 105 ? 11.197 7.942 8.468 1.00 93.69 105 ASP A N 1
ATOM 823 C CA . ASP A 1 105 ? 12.067 7.792 7.292 1.00 93.69 105 ASP A CA 1
ATOM 824 C C . ASP A 1 105 ? 12.729 6.405 7.246 1.00 93.69 105 ASP A C 1
ATOM 826 O O . ASP A 1 105 ? 12.823 5.783 6.186 1.00 93.69 105 ASP A O 1
ATOM 830 N N . GLU A 1 106 ? 13.111 5.878 8.411 1.00 92.31 106 GLU A N 1
ATOM 831 C CA . GLU A 1 106 ? 13.665 4.529 8.556 1.00 92.31 106 GLU A CA 1
ATOM 832 C C . GLU A 1 106 ? 12.634 3.444 8.211 1.00 92.31 106 GLU A C 1
ATOM 834 O O . GLU A 1 106 ? 12.932 2.516 7.451 1.00 92.31 106 GLU A O 1
ATOM 839 N N . GLU A 1 107 ? 11.403 3.580 8.713 1.00 91.62 107 GLU A N 1
ATOM 840 C CA . GLU A 1 107 ? 10.281 2.685 8.407 1.00 91.62 107 GLU A CA 1
ATOM 841 C C . GLU A 1 107 ? 9.955 2.682 6.912 1.00 91.62 107 GLU A C 1
ATOM 843 O O . GLU A 1 107 ? 9.813 1.620 6.298 1.00 91.62 107 GLU A O 1
ATOM 848 N N . ASN A 1 108 ? 9.894 3.867 6.306 1.00 93.06 108 ASN A N 1
ATOM 849 C CA . ASN A 1 108 ? 9.652 4.030 4.878 1.00 93.06 108 ASN A CA 1
ATOM 850 C C . ASN A 1 108 ? 10.730 3.338 4.047 1.00 93.06 108 ASN A C 1
ATOM 852 O O . ASN A 1 108 ? 10.411 2.569 3.135 1.00 93.06 108 ASN A O 1
ATOM 856 N N . LEU A 1 109 ? 12.002 3.556 4.382 1.00 93.88 109 LEU A N 1
ATOM 857 C CA . LEU A 1 109 ? 13.116 2.918 3.688 1.00 93.88 109 LEU A CA 1
ATOM 858 C C . LEU A 1 109 ? 13.046 1.388 3.799 1.00 93.88 109 LEU A C 1
ATOM 860 O O . LEU A 1 109 ? 13.296 0.682 2.816 1.00 93.88 109 LEU A O 1
ATOM 864 N N . PHE A 1 110 ? 12.690 0.863 4.972 1.00 92.00 110 PHE A N 1
ATOM 865 C CA . PHE A 1 110 ? 12.523 -0.572 5.185 1.00 92.00 110 PHE A CA 1
ATOM 866 C C . PHE A 1 110 ? 11.404 -1.154 4.311 1.00 92.00 110 PHE A C 1
ATOM 868 O O . PHE A 1 110 ? 11.642 -2.103 3.555 1.00 92.00 110 PHE A O 1
ATOM 875 N N . PHE A 1 111 ? 10.201 -0.571 4.348 1.00 91.94 111 PHE A N 1
ATOM 876 C CA . PHE A 1 111 ? 9.069 -1.075 3.567 1.00 91.94 111 PHE A CA 1
ATOM 877 C C . PHE A 1 111 ? 9.282 -0.932 2.059 1.00 91.94 111 PHE A C 1
ATOM 879 O O . PHE A 1 111 ? 8.892 -1.832 1.312 1.00 91.94 111 PHE A O 1
ATOM 886 N N . GLN A 1 112 ? 9.959 0.124 1.600 1.00 93.81 112 GLN A N 1
ATOM 887 C CA . GLN A 1 112 ? 10.356 0.266 0.196 1.00 93.81 112 GLN A CA 1
ATOM 888 C C . GLN A 1 112 ? 11.285 -0.869 -0.247 1.00 93.81 112 GLN A C 1
ATOM 890 O O . GLN A 1 112 ? 11.038 -1.502 -1.276 1.00 93.81 112 GLN A O 1
ATOM 895 N N . LYS A 1 113 ? 12.318 -1.185 0.543 1.00 92.88 113 LYS A N 1
ATOM 896 C CA . LYS A 1 113 ? 13.230 -2.303 0.246 1.00 92.88 113 LYS A CA 1
ATOM 897 C C . LYS A 1 113 ? 12.489 -3.637 0.226 1.00 92.88 113 LYS A C 1
ATOM 899 O O . LYS A 1 113 ? 12.662 -4.422 -0.707 1.00 92.88 113 LYS A O 1
ATOM 904 N N . LEU A 1 114 ? 11.630 -3.878 1.214 1.00 91.50 114 LEU A N 1
ATOM 905 C CA . LEU A 1 114 ? 10.836 -5.102 1.299 1.00 91.50 114 LEU A CA 1
ATOM 906 C C . LEU A 1 114 ? 9.868 -5.239 0.113 1.00 91.50 114 LEU A C 1
ATOM 908 O O . LEU A 1 114 ? 9.696 -6.337 -0.418 1.00 91.50 114 LEU A O 1
ATOM 912 N N . TYR A 1 115 ? 9.268 -4.136 -0.335 1.00 93.44 115 TYR A N 1
ATOM 913 C CA . TYR A 1 115 ? 8.429 -4.100 -1.530 1.00 93.44 115 TYR A CA 1
ATOM 914 C C . TYR A 1 115 ? 9.224 -4.458 -2.794 1.00 93.44 115 TYR A C 1
ATOM 916 O O . TYR A 1 115 ? 8.799 -5.325 -3.556 1.00 93.44 115 TYR A O 1
ATOM 924 N N . VAL A 1 116 ? 10.406 -3.874 -3.003 1.00 93.12 116 VAL A N 1
ATOM 925 C CA . VAL A 1 116 ? 11.248 -4.200 -4.168 1.00 93.12 116 VAL A CA 1
ATOM 926 C C . VAL A 1 116 ? 11.664 -5.672 -4.149 1.00 93.12 116 VAL A C 1
ATOM 928 O O . VAL A 1 116 ? 11.452 -6.386 -5.128 1.00 93.12 116 VAL A O 1
ATOM 931 N N . ILE A 1 117 ? 12.192 -6.158 -3.022 1.00 92.19 117 ILE A N 1
ATOM 932 C CA . ILE A 1 117 ? 12.652 -7.548 -2.889 1.00 92.19 117 ILE A CA 1
ATOM 933 C C . ILE A 1 117 ? 11.489 -8.528 -3.069 1.00 92.19 117 ILE A C 1
ATOM 935 O O . ILE A 1 117 ? 11.621 -9.515 -3.793 1.00 92.19 117 ILE A O 1
ATOM 939 N N . GLY A 1 118 ? 10.340 -8.269 -2.441 1.00 90.06 118 GLY A N 1
ATOM 940 C CA . GLY A 1 118 ? 9.158 -9.117 -2.586 1.00 90.06 118 GLY A CA 1
ATOM 941 C C . GLY A 1 118 ? 8.623 -9.128 -4.020 1.00 90.06 118 GLY A C 1
ATOM 942 O O . GLY A 1 118 ? 8.279 -10.192 -4.534 1.00 90.06 118 GLY A O 1
ATOM 943 N N . GLY A 1 119 ? 8.640 -7.981 -4.704 1.00 90.31 119 GLY A N 1
ATOM 944 C CA . GLY A 1 119 ? 8.267 -7.875 -6.114 1.00 90.31 119 GLY A CA 1
ATOM 945 C C . GLY A 1 119 ? 9.197 -8.672 -7.030 1.00 90.31 119 GLY A C 1
ATOM 946 O O . GLY A 1 119 ? 8.716 -9.401 -7.898 1.00 90.31 119 GLY A O 1
ATOM 947 N N . LEU A 1 120 ? 10.511 -8.598 -6.804 1.00 90.81 120 LEU A N 1
ATOM 948 C CA . LEU A 1 120 ? 11.498 -9.393 -7.540 1.00 90.81 120 LEU A CA 1
ATOM 949 C C . LEU A 1 120 ? 11.305 -10.892 -7.305 1.00 90.81 120 LEU A C 1
ATOM 951 O O . LEU A 1 120 ? 11.325 -11.657 -8.261 1.00 90.81 120 LEU A O 1
ATOM 955 N N . LYS A 1 121 ? 11.052 -11.314 -6.061 1.00 90.00 121 LYS A N 1
ATOM 956 C CA . LYS A 1 121 ? 10.775 -12.723 -5.740 1.00 90.00 121 LYS A CA 1
ATOM 957 C C . LYS A 1 121 ? 9.530 -13.245 -6.458 1.00 90.00 121 LYS A C 1
ATOM 959 O O . LYS A 1 121 ? 9.576 -14.335 -7.018 1.00 90.00 121 LYS A O 1
ATOM 964 N N . LEU A 1 122 ? 8.444 -12.469 -6.481 1.00 89.12 122 LEU A N 1
ATOM 965 C CA . LEU A 1 122 ? 7.209 -12.851 -7.178 1.00 89.12 122 LEU A CA 1
ATOM 966 C C . LEU A 1 122 ? 7.387 -12.952 -8.696 1.00 89.12 122 LEU A C 1
ATOM 968 O O . LEU A 1 122 ? 6.744 -13.780 -9.332 1.00 89.12 122 LEU A O 1
ATOM 972 N N . ASN A 1 123 ? 8.266 -12.129 -9.269 1.00 89.56 123 ASN A N 1
ATOM 973 C CA . ASN A 1 123 ? 8.528 -12.086 -10.707 1.00 89.56 123 ASN A CA 1
ATOM 974 C C . ASN A 1 123 ? 9.823 -12.807 -11.106 1.00 89.56 123 ASN A C 1
ATOM 976 O O . ASN A 1 123 ? 10.284 -12.650 -12.233 1.00 89.56 123 ASN A O 1
ATOM 980 N N . ALA A 1 124 ? 10.418 -13.605 -10.215 1.00 91.19 124 ALA A N 1
ATOM 981 C CA . ALA A 1 124 ? 11.720 -14.229 -10.457 1.00 91.19 124 ALA A CA 1
ATOM 982 C C . ALA A 1 124 ? 11.703 -15.188 -11.659 1.00 91.19 124 ALA A C 1
ATOM 984 O O . ALA A 1 124 ? 12.705 -15.338 -12.352 1.00 91.19 124 ALA A O 1
ATOM 985 N N . ALA A 1 125 ? 10.557 -15.820 -11.921 1.00 89.56 125 ALA A N 1
ATOM 986 C CA . ALA A 1 125 ? 10.367 -16.723 -13.054 1.00 89.56 125 ALA A CA 1
ATOM 987 C C . ALA A 1 125 ? 9.931 -16.008 -14.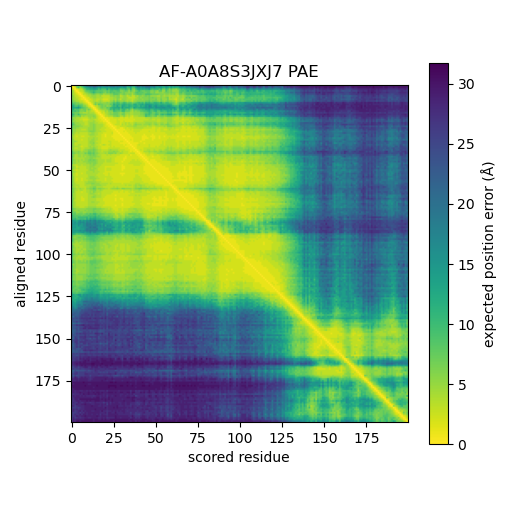348 1.00 89.56 125 ALA A C 1
ATOM 989 O O . ALA A 1 125 ? 9.822 -16.647 -15.398 1.00 89.56 125 ALA A O 1
ATOM 990 N N . THR A 1 126 ? 9.659 -14.701 -14.296 1.00 90.56 126 THR A N 1
ATOM 991 C CA . THR A 1 126 ? 9.158 -13.946 -15.445 1.00 90.56 126 THR A CA 1
ATOM 992 C C . THR A 1 126 ? 10.265 -13.786 -16.481 1.00 90.56 126 THR A C 1
ATOM 994 O O . THR A 1 126 ? 11.291 -13.156 -16.235 1.00 90.56 126 THR A O 1
ATOM 997 N N . ARG A 1 127 ? 10.055 -14.349 -17.674 1.00 88.75 127 ARG A N 1
ATOM 998 C CA . ARG A 1 127 ? 10.989 -14.207 -18.796 1.00 88.75 127 ARG A CA 1
ATOM 999 C C . ARG A 1 127 ? 10.737 -12.882 -19.502 1.00 88.75 127 ARG A C 1
ATOM 1001 O O . ARG A 1 127 ? 9.637 -12.638 -19.990 1.00 88.75 127 ARG A O 1
ATOM 1008 N N . ILE A 1 128 ? 11.764 -12.044 -19.578 1.00 86.12 128 ILE A N 1
ATOM 1009 C CA . ILE A 1 128 ? 11.714 -10.763 -20.283 1.00 86.12 128 ILE A CA 1
ATOM 1010 C C . ILE A 1 128 ? 12.423 -10.943 -21.624 1.00 86.12 128 ILE A C 1
ATOM 1012 O O . ILE A 1 128 ? 13.573 -11.375 -21.667 1.00 86.12 128 ILE A O 1
ATOM 1016 N N . THR A 1 129 ? 11.740 -10.619 -22.723 1.00 88.81 129 THR A N 1
ATOM 1017 C CA . THR A 1 129 ? 12.365 -10.586 -24.052 1.00 88.81 129 THR A CA 1
ATOM 1018 C C . THR A 1 129 ? 12.924 -9.191 -24.277 1.00 88.81 129 THR A C 1
ATOM 1020 O O . THR A 1 129 ? 12.166 -8.233 -24.413 1.00 88.81 129 THR A O 1
ATOM 1023 N N . ILE A 1 130 ? 14.249 -9.065 -24.288 1.00 84.50 130 ILE A N 1
ATOM 1024 C CA . ILE A 1 130 ? 14.917 -7.788 -24.544 1.00 84.50 130 ILE A CA 1
ATOM 1025 C C . ILE A 1 130 ? 15.118 -7.658 -26.052 1.00 84.50 130 ILE A C 1
ATOM 1027 O O . ILE A 1 130 ? 15.889 -8.408 -26.649 1.00 84.50 130 ILE A O 1
ATOM 1031 N N . GLN A 1 131 ? 14.443 -6.692 -26.670 1.00 83.62 131 GLN A N 1
ATOM 1032 C CA . GLN A 1 131 ? 14.763 -6.279 -28.032 1.00 83.62 131 GLN A CA 1
ATOM 1033 C C . GLN A 1 131 ? 15.962 -5.334 -27.972 1.00 83.62 131 GLN A C 1
ATOM 1035 O O . GLN A 1 131 ? 15.844 -4.184 -27.554 1.00 83.62 131 GLN A O 1
ATOM 1040 N N . LYS A 1 132 ? 17.141 -5.840 -28.338 1.00 79.38 132 LYS A N 1
ATOM 1041 C CA . LYS A 1 132 ? 18.349 -5.021 -28.440 1.00 79.38 132 LYS A CA 1
ATOM 1042 C C . LYS A 1 132 ? 18.334 -4.290 -29.793 1.00 79.38 132 LYS A C 1
ATOM 1044 O O . LYS A 1 132 ? 18.323 -4.976 -30.816 1.00 79.38 132 LYS A O 1
ATOM 1049 N N . PRO A 1 133 ? 18.360 -2.945 -29.835 1.00 73.12 133 PRO A N 1
ATOM 1050 C CA . PRO A 1 133 ? 18.557 -2.230 -31.092 1.00 73.12 133 PRO A CA 1
ATOM 1051 C C . PRO A 1 133 ? 19.950 -2.536 -31.659 1.00 73.12 133 PRO A C 1
ATOM 1053 O O . PRO A 1 133 ? 20.886 -2.828 -30.906 1.00 73.12 133 PRO A O 1
ATOM 1056 N N . LEU A 1 134 ? 20.100 -2.471 -32.986 1.00 69.56 134 LEU A N 1
ATOM 1057 C CA . LEU A 1 134 ? 21.387 -2.693 -33.648 1.00 69.56 134 LEU A CA 1
ATOM 1058 C C . LEU A 1 134 ? 22.446 -1.770 -33.023 1.00 69.56 134 LEU A C 1
ATOM 1060 O O . LEU A 1 134 ? 22.308 -0.553 -33.037 1.00 69.56 134 LEU A O 1
ATOM 1064 N N . SER A 1 135 ? 23.479 -2.365 -32.427 1.00 74.06 135 SER A N 1
ATOM 1065 C CA . SER A 1 135 ? 24.600 -1.643 -31.820 1.00 74.06 135 SER A CA 1
ATOM 1066 C C . SER A 1 135 ? 25.877 -2.083 -32.538 1.00 74.06 135 SER A C 1
ATOM 1068 O O . SER A 1 135 ? 26.253 -3.249 -32.367 1.00 74.06 135 SER A O 1
ATOM 1070 N N . PRO A 1 136 ? 26.509 -1.219 -33.352 1.00 74.31 136 PRO A N 1
ATOM 1071 C CA . PRO A 1 136 ? 27.715 -1.580 -34.089 1.00 74.31 136 PRO A CA 1
ATOM 1072 C C . PRO A 1 136 ? 28.870 -1.905 -33.130 1.00 74.31 136 PRO A C 1
ATOM 1074 O O . PRO A 1 136 ? 29.000 -1.279 -32.073 1.00 74.31 136 PRO A O 1
ATOM 1077 N N . LYS A 1 137 ? 29.702 -2.900 -33.462 1.00 79.00 137 LYS A N 1
ATOM 1078 C CA . LYS A 1 137 ? 30.907 -3.216 -32.677 1.00 79.00 137 LYS A CA 1
ATOM 1079 C C . LYS A 1 137 ? 32.063 -2.329 -33.128 1.00 79.00 137 LYS A C 1
ATOM 1081 O O . LYS A 1 137 ? 32.216 -2.063 -34.310 1.00 79.00 137 LYS A O 1
ATOM 1086 N N . VAL A 1 138 ? 32.928 -1.944 -32.188 1.00 75.56 138 VAL A N 1
ATOM 1087 C CA . VAL A 1 138 ? 34.064 -1.030 -32.434 1.00 75.56 138 VAL A CA 1
ATOM 1088 C C . VAL A 1 138 ? 35.024 -1.536 -33.526 1.00 75.56 138 VAL A C 1
ATOM 1090 O O . VAL A 1 138 ? 35.622 -0.729 -34.226 1.00 75.56 138 VAL A O 1
ATOM 1093 N N . ASN A 1 139 ? 35.140 -2.856 -33.707 1.00 78.25 139 ASN A N 1
ATOM 1094 C CA . ASN A 1 139 ? 36.088 -3.473 -34.644 1.00 78.25 139 ASN A CA 1
ATOM 1095 C C . ASN A 1 139 ? 35.443 -3.961 -35.952 1.00 78.25 139 ASN A C 1
ATOM 1097 O O . ASN A 1 139 ? 36.119 -4.588 -36.765 1.00 78.25 139 ASN A O 1
ATOM 1101 N N . GLU A 1 140 ? 34.145 -3.736 -36.145 1.00 78.12 140 GLU A N 1
ATOM 1102 C CA . GLU A 1 140 ? 33.424 -4.165 -37.342 1.00 78.12 140 GLU A CA 1
ATOM 1103 C C . GLU A 1 140 ? 33.052 -2.920 -38.154 1.00 78.12 140 GLU A C 1
ATOM 1105 O O . GLU A 1 140 ? 32.444 -1.983 -37.636 1.00 78.12 140 GLU A O 1
ATOM 1110 N N . MET A 1 141 ? 33.427 -2.889 -39.438 1.00 69.06 141 MET A N 1
ATOM 1111 C CA . MET A 1 141 ? 32.871 -1.894 -40.352 1.00 69.06 141 MET A CA 1
ATOM 1112 C C . MET A 1 141 ? 31.412 -2.256 -40.600 1.00 69.06 141 MET A C 1
ATOM 1114 O O . MET A 1 141 ? 31.105 -3.281 -41.204 1.00 69.06 141 MET A O 1
ATOM 1118 N N . HIS A 1 142 ? 30.517 -1.411 -40.108 1.00 69.81 142 HIS A N 1
ATOM 1119 C CA . HIS A 1 142 ? 29.105 -1.485 -40.434 1.00 69.81 142 HIS A CA 1
ATOM 1120 C C . HIS A 1 142 ? 28.844 -0.563 -41.619 1.00 69.81 142 HIS A C 1
ATOM 1122 O O . HIS A 1 142 ? 29.405 0.524 -41.688 1.00 69.81 142 HIS A O 1
ATOM 1128 N N . TYR A 1 143 ? 28.041 -1.021 -42.572 1.00 73.81 143 TYR A N 1
ATOM 1129 C CA . TYR A 1 143 ? 27.543 -0.168 -43.642 1.00 73.81 143 TYR A CA 1
ATOM 1130 C C . TYR A 1 143 ? 26.243 0.488 -43.196 1.00 73.81 143 TYR A C 1
ATOM 1132 O O . TYR A 1 143 ? 25.494 -0.060 -42.380 1.00 73.81 143 TYR A O 1
ATOM 1140 N N . ASP A 1 144 ? 25.984 1.671 -43.732 1.00 75.31 144 ASP A N 1
ATOM 1141 C CA . ASP A 1 144 ? 24.733 2.368 -43.494 1.00 75.31 144 ASP A CA 1
ATOM 1142 C C . ASP A 1 144 ? 23.555 1.576 -44.084 1.00 75.31 144 ASP A C 1
ATOM 1144 O O . ASP A 1 144 ? 23.651 0.976 -45.156 1.00 75.31 144 ASP A O 1
ATOM 1148 N N . THR A 1 145 ? 22.418 1.584 -43.393 1.00 77.00 145 THR A N 1
ATOM 1149 C CA . THR A 1 145 ? 21.198 0.957 -43.906 1.00 77.00 145 THR A CA 1
ATOM 1150 C C . THR A 1 145 ? 20.512 1.942 -44.839 1.00 77.00 145 THR A C 1
ATOM 1152 O O . THR A 1 145 ? 20.073 3.010 -44.399 1.00 77.00 145 THR A O 1
ATOM 1155 N N . LYS A 1 146 ? 20.396 1.590 -46.123 1.00 80.06 146 LYS A N 1
ATOM 1156 C CA . LYS A 1 146 ? 19.736 2.421 -47.135 1.00 80.06 146 LYS A CA 1
ATOM 1157 C C . LYS A 1 146 ? 18.343 1.898 -47.483 1.00 80.06 146 LYS A C 1
ATOM 1159 O O . LYS A 1 146 ? 18.109 0.696 -47.541 1.00 80.06 146 LYS A O 1
ATOM 1164 N N . ILE A 1 147 ? 17.409 2.817 -47.712 1.00 81.75 147 ILE A N 1
ATOM 1165 C CA . ILE A 1 147 ? 16.031 2.542 -48.134 1.00 81.75 147 ILE A CA 1
ATOM 1166 C C . ILE A 1 147 ? 15.704 3.427 -49.341 1.00 81.75 147 ILE A C 1
ATOM 1168 O O . ILE A 1 147 ? 16.162 4.566 -49.455 1.00 81.75 147 ILE A O 1
ATOM 1172 N N . GLN A 1 148 ? 14.900 2.906 -50.266 1.00 84.38 148 GLN A N 1
ATOM 1173 C CA . GLN A 1 148 ? 14.423 3.657 -51.423 1.00 84.38 148 GLN A CA 1
ATOM 1174 C C . GLN A 1 148 ? 13.328 4.657 -51.027 1.00 84.38 148 GLN A C 1
ATOM 1176 O O . GLN A 1 148 ? 12.310 4.293 -50.435 1.00 84.38 148 GLN A O 1
ATOM 1181 N N . CYS A 1 149 ? 13.524 5.934 -51.361 1.00 83.12 149 CYS A N 1
ATOM 1182 C CA . CYS A 1 149 ? 12.517 6.973 -51.142 1.00 83.12 149 CYS A CA 1
ATOM 1183 C C . CYS A 1 149 ? 11.348 6.804 -52.121 1.00 83.12 149 CYS A C 1
ATOM 1185 O O . CYS A 1 149 ? 11.575 6.717 -53.323 1.00 83.12 149 CYS A O 1
ATOM 1187 N N . LYS A 1 150 ? 10.094 6.843 -51.650 1.00 83.75 150 LYS A N 1
ATOM 1188 C CA . LYS A 1 150 ? 8.922 6.703 -52.537 1.00 83.75 150 LYS A CA 1
ATOM 1189 C C . LYS A 1 150 ? 8.670 7.928 -53.424 1.00 83.75 150 LYS A C 1
ATOM 1191 O O . LYS A 1 150 ? 8.026 7.796 -54.456 1.00 83.75 150 LYS A O 1
ATOM 1196 N N . THR A 1 151 ? 9.166 9.103 -53.033 1.00 81.75 151 THR A N 1
ATOM 1197 C CA . THR A 1 151 ? 8.926 10.366 -53.752 1.00 81.75 151 THR A CA 1
ATOM 1198 C C . THR A 1 151 ? 9.911 10.578 -54.899 1.00 81.75 151 THR A C 1
ATOM 1200 O O . THR A 1 151 ? 9.496 10.868 -56.014 1.00 81.75 151 THR A O 1
ATOM 1203 N N . CYS A 1 152 ? 11.217 10.434 -54.644 1.00 80.19 152 CYS A N 1
ATOM 1204 C CA . CYS A 1 152 ? 12.253 10.629 -55.668 1.00 80.19 152 CYS A CA 1
ATOM 1205 C C . CYS A 1 152 ? 12.792 9.324 -56.263 1.00 80.19 152 CYS A C 1
ATOM 1207 O O . CYS A 1 152 ? 13.580 9.371 -57.200 1.00 80.19 152 CYS A O 1
ATOM 1209 N N . ASN A 1 153 ? 12.390 8.168 -55.727 1.00 80.62 153 ASN A N 1
ATOM 1210 C CA . ASN A 1 153 ? 12.836 6.838 -56.144 1.00 80.62 153 ASN A CA 1
ATOM 1211 C C . ASN A 1 153 ? 14.346 6.565 -55.987 1.00 80.62 153 ASN A C 1
ATOM 1213 O O . ASN A 1 153 ? 14.845 5.562 -56.495 1.00 80.62 153 ASN A O 1
ATOM 1217 N N . ILE A 1 154 ? 15.072 7.429 -55.267 1.00 80.88 154 ILE A N 1
ATOM 1218 C CA . ILE A 1 154 ? 16.511 7.291 -55.016 1.00 80.88 154 ILE A CA 1
ATOM 1219 C C . ILE A 1 154 ? 16.743 6.531 -53.705 1.00 80.88 154 ILE A C 1
ATOM 1221 O O . ILE A 1 154 ? 16.079 6.795 -52.697 1.00 80.88 154 ILE A O 1
ATOM 1225 N N . VAL A 1 155 ? 17.702 5.604 -53.723 1.00 80.88 155 VAL A N 1
ATOM 1226 C CA . VAL A 1 155 ? 18.185 4.876 -52.542 1.00 80.88 155 VAL A CA 1
ATOM 1227 C C . VAL A 1 155 ? 19.002 5.824 -51.666 1.00 80.88 155 VAL A C 1
ATOM 1229 O O . VAL A 1 155 ? 19.968 6.422 -52.137 1.00 80.88 155 VAL A O 1
ATOM 1232 N N . ARG A 1 156 ? 18.589 5.995 -50.408 1.00 79.81 156 ARG A N 1
ATOM 1233 C CA . ARG A 1 156 ? 19.201 6.923 -49.443 1.00 79.81 156 ARG A CA 1
ATOM 1234 C C . ARG A 1 156 ? 19.337 6.273 -48.079 1.00 79.81 156 ARG A C 1
ATOM 1236 O O . ARG A 1 156 ? 18.558 5.388 -47.734 1.00 79.81 156 ARG A O 1
ATOM 1243 N N . SER A 1 157 ? 20.287 6.744 -47.287 1.00 79.62 157 SER A N 1
ATOM 1244 C CA . SER A 1 157 ? 20.439 6.316 -45.896 1.00 79.62 157 SER A CA 1
ATOM 1245 C C . SER A 1 157 ? 19.181 6.536 -45.052 1.00 79.62 157 SER A C 1
ATOM 1247 O O . SER A 1 157 ? 18.518 7.568 -45.157 1.00 79.62 157 SER A O 1
ATOM 1249 N N . THR A 1 158 ? 18.869 5.574 -44.183 1.00 78.12 158 THR A N 1
ATOM 1250 C CA . THR A 1 158 ? 17.730 5.624 -43.241 1.00 78.12 158 THR A CA 1
ATOM 1251 C C . THR A 1 158 ? 17.774 6.840 -42.322 1.00 78.12 158 THR A C 1
ATOM 1253 O O . THR A 1 158 ? 16.734 7.405 -42.001 1.00 78.12 158 THR A O 1
ATOM 1256 N N . THR A 1 159 ? 18.974 7.299 -41.972 1.00 76.19 159 THR A N 1
ATOM 1257 C CA . THR A 1 159 ? 19.225 8.520 -41.191 1.00 76.19 159 THR A CA 1
ATOM 1258 C C . THR A 1 159 ? 18.743 9.807 -41.873 1.00 76.19 159 THR A C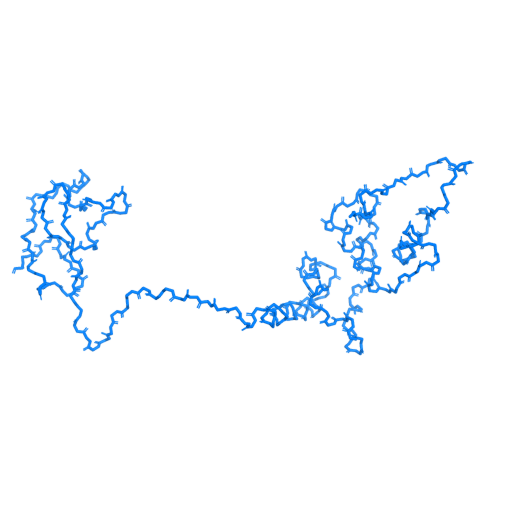 1
ATOM 1260 O O . THR A 1 159 ? 18.556 10.817 -41.201 1.00 76.19 159 THR A O 1
ATOM 1263 N N . LEU A 1 160 ? 18.504 9.785 -43.192 1.00 76.50 160 LEU A N 1
ATOM 1264 C CA . LEU A 1 160 ? 17.947 10.903 -43.959 1.00 76.50 160 LEU A CA 1
ATOM 1265 C C . LEU A 1 160 ? 16.419 10.835 -44.107 1.00 76.50 160 LEU A C 1
ATOM 1267 O O . LEU A 1 160 ? 15.849 11.681 -44.796 1.00 76.50 160 LEU A O 1
ATOM 1271 N N . PHE A 1 161 ? 15.734 9.849 -43.523 1.00 79.25 161 PHE A N 1
ATOM 1272 C CA . PHE A 1 161 ? 14.270 9.787 -43.538 1.00 79.25 161 PHE A CA 1
ATOM 1273 C C . PHE A 1 161 ? 13.680 10.573 -42.369 1.00 79.25 161 PHE A C 1
ATOM 1275 O O . PHE A 1 161 ? 14.215 10.576 -41.267 1.00 79.25 161 PHE A O 1
ATOM 1282 N N . SER A 1 162 ? 12.570 11.268 -42.619 1.00 70.44 162 SER A N 1
ATOM 1283 C CA . SER A 1 162 ? 11.893 12.048 -41.583 1.00 70.44 162 SER A CA 1
ATOM 1284 C C . SER A 1 162 ? 10.928 11.195 -40.763 1.00 70.44 162 SER A C 1
ATOM 1286 O O . SER A 1 162 ? 10.172 10.407 -41.335 1.00 70.44 162 SER A O 1
ATOM 1288 N N . ASP A 1 163 ? 10.829 11.478 -39.466 1.00 66.31 163 ASP A N 1
ATOM 1289 C CA . ASP A 1 163 ? 9.887 10.823 -38.541 1.00 66.31 163 ASP A CA 1
ATOM 1290 C C . ASP A 1 163 ? 8.405 11.047 -38.902 1.00 66.31 163 ASP A C 1
ATOM 1292 O O . ASP A 1 163 ? 7.524 10.310 -38.467 1.00 66.31 163 ASP A O 1
ATOM 1296 N N . VAL A 1 164 ? 8.115 12.065 -39.720 1.00 60.16 164 VAL A N 1
ATOM 1297 C CA . VAL A 1 164 ? 6.751 12.523 -40.052 1.00 60.16 164 VAL A CA 1
ATOM 1298 C C . VAL A 1 16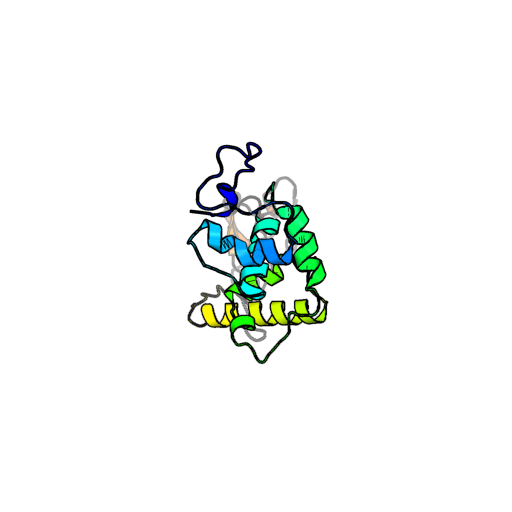4 ? 6.130 11.733 -41.222 1.00 60.16 164 VAL A C 1
ATOM 1300 O O . VAL A 1 164 ? 4.997 11.976 -41.629 1.00 60.16 164 VAL A O 1
ATOM 1303 N N . GLY A 1 165 ? 6.836 10.735 -41.753 1.00 55.12 165 GLY A N 1
ATOM 1304 C CA . GLY A 1 165 ? 6.309 9.832 -42.770 1.00 55.12 165 GLY A CA 1
ATOM 1305 C C . GLY A 1 165 ? 7.381 8.854 -43.221 1.00 55.12 165 GLY A C 1
ATOM 1306 O O . GLY A 1 165 ? 8.328 9.240 -43.901 1.00 55.12 165 GLY A O 1
ATOM 1307 N N . THR A 1 166 ? 7.204 7.575 -42.889 1.00 59.88 166 THR A N 1
ATOM 1308 C CA . THR A 1 166 ? 8.136 6.437 -43.060 1.00 59.88 166 THR A CA 1
ATOM 1309 C C . THR A 1 166 ? 8.516 6.093 -44.508 1.00 59.88 166 THR A C 1
ATOM 1311 O O . THR A 1 166 ? 8.959 4.988 -44.803 1.00 59.88 166 THR A O 1
ATOM 1314 N N . SER A 1 167 ? 8.317 7.003 -45.458 1.00 68.69 167 SER A N 1
ATOM 1315 C CA . SER A 1 167 ? 8.526 6.728 -46.880 1.00 68.69 167 SER A CA 1
ATOM 1316 C C . SER A 1 167 ? 9.059 7.895 -47.709 1.00 68.69 167 SER A C 1
ATOM 1318 O O . SER A 1 167 ? 9.264 7.723 -48.913 1.00 68.69 167 SER A O 1
ATOM 1320 N N . CYS A 1 168 ? 9.337 9.046 -47.093 1.00 78.12 168 CYS A N 1
ATOM 1321 C CA . CYS A 1 168 ? 9.904 10.206 -47.776 1.00 78.12 168 CYS A CA 1
ATOM 1322 C C . CYS A 1 168 ? 11.242 10.602 -47.137 1.00 78.12 168 CYS A C 1
ATOM 1324 O O . CYS A 1 168 ? 11.348 10.694 -45.912 1.00 78.12 168 CYS A O 1
ATOM 1326 N N . CYS A 1 169 ? 12.265 10.843 -47.959 1.00 79.94 169 CYS A N 1
ATOM 1327 C CA . CYS A 1 169 ? 13.530 11.379 -47.468 1.00 79.94 169 CYS A CA 1
ATOM 1328 C C . CYS A 1 169 ? 13.396 12.878 -47.154 1.00 79.94 169 CYS A C 1
ATOM 1330 O O . CYS A 1 169 ? 12.638 13.604 -47.801 1.00 79.94 169 CYS A O 1
ATOM 1332 N N . ALA A 1 170 ? 14.172 13.362 -46.188 1.00 76.56 170 ALA A N 1
ATOM 1333 C CA . ALA A 1 170 ? 14.177 14.752 -45.743 1.00 76.56 170 ALA A CA 1
ATOM 1334 C C . ALA A 1 170 ? 14.512 15.740 -46.874 1.00 76.56 170 ALA A C 1
ATOM 1336 O O . ALA A 1 170 ? 14.052 16.878 -46.850 1.00 76.56 170 ALA A O 1
ATOM 1337 N N . LEU A 1 171 ? 15.243 15.288 -47.901 1.00 76.88 171 LEU A N 1
ATOM 1338 C CA . LEU A 1 171 ? 15.583 16.069 -49.097 1.00 76.88 171 LEU A CA 1
ATOM 1339 C C . LEU A 1 171 ? 14.372 16.359 -50.000 1.00 76.88 171 LEU A C 1
ATOM 1341 O O . LEU A 1 171 ? 14.409 17.292 -50.791 1.00 76.88 171 LEU A O 1
ATOM 1345 N N . CYS A 1 172 ? 13.313 15.552 -49.918 1.00 76.38 172 CYS A N 1
ATOM 1346 C CA . CYS A 1 172 ? 12.071 15.759 -50.669 1.00 76.38 172 CYS A CA 1
ATOM 1347 C C . CYS A 1 172 ? 11.060 16.628 -49.909 1.00 76.38 172 CYS A C 1
ATOM 1349 O O . CYS A 1 172 ? 9.986 16.920 -50.434 1.00 76.38 172 CYS A O 1
ATOM 1351 N N . LEU A 1 173 ? 11.361 17.022 -48.666 1.00 76.38 173 LEU A N 1
ATOM 1352 C CA . LEU A 1 173 ? 10.465 17.874 -47.898 1.00 76.38 173 LEU A CA 1
ATOM 1353 C C . LEU A 1 173 ? 10.550 19.324 -48.399 1.00 76.38 173 LEU A C 1
ATOM 1355 O O . LEU A 1 173 ? 11.654 19.848 -48.547 1.00 76.38 173 LEU A O 1
ATOM 1359 N N . PRO A 1 174 ? 9.411 20.034 -48.538 1.00 66.69 174 PRO A N 1
ATOM 1360 C CA . PRO A 1 174 ? 9.373 21.411 -49.047 1.00 66.69 174 PRO A CA 1
ATOM 1361 C C . PRO A 1 174 ? 10.241 22.407 -48.262 1.00 66.69 174 PRO A C 1
ATOM 1363 O O . PRO A 1 174 ? 10.605 23.461 -48.774 1.00 66.69 174 PRO A O 1
ATOM 1366 N N . ARG A 1 175 ? 10.558 22.084 -47.000 1.00 64.62 175 ARG A N 1
ATOM 1367 C CA . ARG A 1 175 ? 11.394 22.908 -46.115 1.00 64.62 175 ARG A CA 1
ATOM 1368 C C . ARG A 1 175 ? 12.876 22.896 -46.496 1.00 64.62 175 ARG A C 1
ATOM 1370 O O . ARG A 1 175 ? 13.569 23.864 -46.204 1.00 64.62 175 ARG A O 1
ATOM 1377 N N . TYR A 1 176 ? 13.353 21.838 -47.146 1.00 62.25 176 TYR A N 1
ATOM 1378 C CA . TYR A 1 176 ? 14.748 21.678 -47.548 1.00 62.25 176 TYR A CA 1
ATOM 1379 C C . TYR A 1 176 ? 14.838 21.814 -49.064 1.00 62.25 176 TYR A C 1
ATOM 1381 O O . TYR A 1 176 ? 14.999 20.843 -49.793 1.00 62.25 176 TYR A O 1
ATOM 1389 N N . ASN A 1 177 ? 14.698 23.048 -49.549 1.00 55.44 177 ASN A N 1
ATOM 1390 C CA . ASN A 1 177 ? 14.796 23.383 -50.968 1.00 55.44 177 ASN A CA 1
ATOM 1391 C C . ASN A 1 177 ?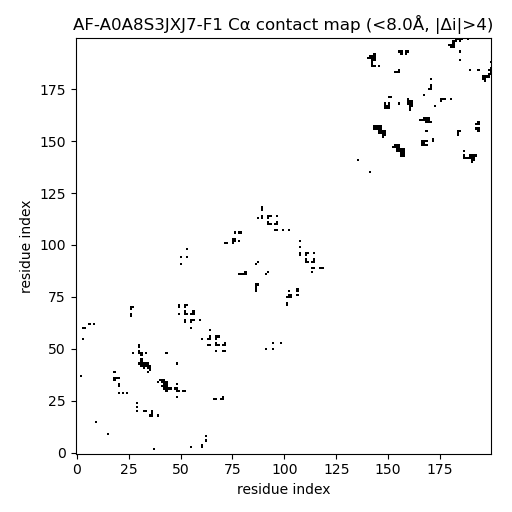 16.276 23.358 -51.405 1.00 55.44 177 ASN A C 1
ATOM 1393 O O . ASN A 1 177 ? 16.909 24.390 -51.648 1.00 55.44 177 ASN A O 1
ATOM 1397 N N . LEU A 1 178 ? 16.879 22.169 -51.384 1.00 60.50 178 LEU A N 1
ATOM 1398 C CA . LEU A 1 178 ? 18.289 21.979 -51.691 1.00 60.50 178 LEU A CA 1
ATOM 1399 C C . LEU A 1 178 ? 18.478 22.072 -53.205 1.00 60.50 178 LEU A C 1
ATOM 1401 O O . LEU A 1 178 ? 18.015 21.225 -53.962 1.00 60.50 178 LEU A O 1
ATOM 1405 N N . LYS A 1 179 ? 19.205 23.107 -53.644 1.00 53.69 179 LYS A N 1
ATOM 1406 C CA . LYS A 1 179 ? 19.599 23.316 -55.050 1.00 53.69 179 LYS A CA 1
ATOM 1407 C C . LYS A 1 179 ? 20.431 22.163 -55.630 1.00 53.69 179 LYS A C 1
ATOM 1409 O O . LYS A 1 179 ? 20.618 22.105 -56.840 1.00 53.69 179 LYS A O 1
ATOM 1414 N N . TYR A 1 180 ? 20.949 21.279 -54.779 1.00 57.16 180 TYR A N 1
ATOM 1415 C CA . TYR A 1 180 ? 21.788 20.152 -55.151 1.00 57.16 180 TYR A CA 1
ATOM 1416 C C . TYR A 1 180 ? 21.265 18.889 -54.470 1.00 57.16 180 TYR A C 1
ATOM 1418 O O . TYR A 1 180 ? 21.176 18.836 -53.243 1.00 57.16 180 TYR A O 1
ATOM 1426 N N . THR A 1 181 ? 20.913 17.881 -55.266 1.00 62.81 181 THR A N 1
ATOM 1427 C CA . THR A 1 181 ? 20.671 16.535 -54.749 1.00 62.81 181 THR A CA 1
ATOM 1428 C C . THR A 1 181 ? 21.992 15.769 -54.837 1.00 62.81 181 THR A C 1
ATOM 1430 O O . THR A 1 181 ? 22.544 15.661 -55.932 1.00 62.81 181 THR A O 1
ATOM 1433 N N . PRO A 1 182 ? 22.550 15.279 -53.714 1.00 66.62 182 PRO A N 1
ATOM 1434 C CA . PRO A 1 182 ? 23.787 14.505 -53.751 1.00 66.62 182 PRO A CA 1
ATOM 1435 C C . PRO A 1 182 ? 23.596 13.253 -54.609 1.00 66.62 182 PRO A C 1
ATOM 1437 O O . PRO A 1 182 ? 22.509 12.673 -54.640 1.00 66.62 182 PRO A O 1
ATOM 1440 N N . GLU A 1 183 ? 24.632 12.826 -55.324 1.00 67.38 183 GLU A N 1
ATOM 1441 C CA . GLU A 1 183 ? 24.574 11.589 -56.107 1.00 67.38 183 GLU A CA 1
ATOM 1442 C C . GLU A 1 183 ? 24.366 10.390 -55.163 1.00 67.38 183 GLU A C 1
ATOM 1444 O O . GLU A 1 183 ? 24.840 10.420 -54.025 1.00 67.38 183 GLU A O 1
ATOM 1449 N N . PRO A 1 184 ? 23.590 9.366 -55.560 1.00 68.38 184 PRO A N 1
ATOM 1450 C CA . PRO A 1 184 ? 23.394 8.188 -54.727 1.00 68.38 184 PRO A CA 1
ATOM 1451 C C . PRO A 1 184 ? 24.723 7.452 -54.537 1.00 68.38 184 PRO A C 1
ATOM 1453 O O . PRO A 1 184 ? 25.347 7.004 -55.496 1.00 68.38 184 PRO A O 1
ATOM 1456 N N . CYS A 1 185 ? 25.148 7.317 -53.285 1.00 65.81 185 CYS A N 1
ATOM 1457 C CA . CYS A 1 185 ? 26.315 6.522 -52.926 1.00 65.81 185 CYS A CA 1
ATOM 1458 C C . CYS A 1 185 ? 25.983 5.028 -53.018 1.00 65.81 185 CYS A C 1
ATOM 1460 O O . CYS A 1 185 ? 24.921 4.606 -52.552 1.00 65.81 185 CYS A O 1
ATOM 1462 N N . ALA A 1 186 ? 26.905 4.229 -53.562 1.00 66.25 186 ALA A N 1
ATOM 1463 C CA . ALA A 1 186 ? 26.811 2.771 -53.507 1.00 66.25 186 ALA A CA 1
ATOM 1464 C C . ALA A 1 186 ? 26.727 2.274 -52.048 1.00 66.25 186 ALA A C 1
ATOM 1466 O O . ALA A 1 186 ? 27.202 2.943 -51.124 1.00 66.25 186 ALA A O 1
ATOM 1467 N N . GLU A 1 187 ? 26.084 1.121 -51.840 1.00 63.12 187 GLU A N 1
ATOM 1468 C CA . GLU A 1 187 ? 25.773 0.569 -50.509 1.00 63.12 187 GLU A CA 1
ATOM 1469 C C . GLU A 1 187 ? 27.021 0.333 -49.640 1.00 63.12 187 GLU A C 1
ATOM 1471 O O . GLU A 1 187 ? 26.961 0.457 -48.421 1.00 63.12 187 GLU A O 1
ATOM 1476 N N . ASP A 1 188 ? 28.167 0.079 -50.266 1.00 65.00 188 ASP A N 1
ATOM 1477 C CA . ASP A 1 188 ? 29.461 -0.207 -49.644 1.00 65.00 188 ASP A CA 1
ATOM 1478 C C . ASP A 1 188 ? 30.301 1.043 -49.321 1.00 65.00 188 ASP A C 1
ATOM 1480 O O . ASP A 1 188 ? 31.318 0.945 -48.632 1.00 65.00 188 ASP A O 1
ATOM 1484 N N . LYS A 1 189 ? 29.892 2.228 -49.793 1.00 64.69 189 LYS A N 1
ATOM 1485 C CA . LYS A 1 189 ? 30.683 3.467 -49.676 1.00 64.69 189 LYS A CA 1
ATOM 1486 C C . LYS A 1 189 ? 30.313 4.357 -48.489 1.00 64.69 189 LYS A C 1
ATOM 1488 O O . LYS A 1 189 ? 31.100 5.224 -48.116 1.00 64.69 189 LYS A O 1
ATOM 1493 N N . SER A 1 190 ? 29.126 4.196 -47.899 1.00 65.88 190 SER A N 1
ATOM 1494 C CA . SER A 1 190 ? 28.702 4.985 -46.732 1.00 65.88 190 SER A CA 1
ATOM 1495 C C . SER A 1 190 ? 28.675 4.121 -45.478 1.00 65.88 190 SER A C 1
ATOM 1497 O O . SER A 1 190 ? 27.884 3.185 -45.384 1.00 65.88 190 SER A O 1
ATOM 1499 N N . HIS A 1 191 ? 29.521 4.453 -44.507 1.00 62.72 191 HIS A N 1
ATOM 1500 C CA . HIS A 1 191 ? 29.737 3.602 -43.338 1.00 62.72 191 HIS A CA 1
ATOM 1501 C C . HIS A 1 191 ? 28.810 3.925 -42.151 1.00 62.72 191 HIS A C 1
ATOM 1503 O O . HIS A 1 191 ? 28.603 3.072 -41.307 1.00 62.72 191 HIS A O 1
ATOM 1509 N N . LEU A 1 192 ? 28.212 5.121 -42.060 1.00 63.38 192 LEU A N 1
ATOM 1510 C CA . LEU A 1 192 ? 27.400 5.509 -40.885 1.00 63.38 192 LEU A CA 1
ATOM 1511 C C . LEU A 1 192 ? 26.320 6.556 -41.189 1.00 63.38 192 LEU A C 1
ATOM 1513 O O . LEU A 1 192 ? 25.220 6.482 -40.651 1.00 63.38 192 LEU A O 1
ATOM 1517 N N . VAL A 1 193 ? 26.653 7.554 -42.007 1.00 65.56 193 VAL A N 1
ATOM 1518 C CA . VAL A 1 193 ? 25.756 8.644 -42.406 1.00 65.56 193 VAL A CA 1
ATOM 1519 C C . VAL A 1 193 ? 26.064 9.059 -43.842 1.00 65.56 193 VAL A C 1
ATOM 1521 O O . VAL A 1 193 ? 27.220 9.035 -44.269 1.00 65.56 193 VAL A O 1
ATOM 1524 N N . GLU A 1 194 ? 25.042 9.471 -44.588 1.00 67.94 194 GLU A N 1
ATOM 1525 C CA . GLU A 1 194 ? 25.192 10.061 -45.921 1.00 67.94 194 GLU A CA 1
ATOM 1526 C C . GLU A 1 194 ? 25.191 11.592 -45.800 1.00 67.94 194 GLU A C 1
ATOM 1528 O O . GLU A 1 194 ? 24.243 12.196 -45.297 1.00 67.94 194 GLU A O 1
ATOM 1533 N N . CYS A 1 195 ? 26.285 12.230 -46.227 1.00 65.94 195 CYS A N 1
ATOM 1534 C CA . CYS A 1 195 ? 26.404 13.685 -46.203 1.00 65.94 195 CYS A CA 1
ATOM 1535 C C . CYS A 1 195 ? 25.597 14.305 -47.352 1.00 65.94 195 CYS A C 1
ATOM 1537 O O . CYS A 1 195 ? 25.751 13.916 -48.506 1.00 65.94 195 CYS A O 1
ATOM 1539 N N . GLY A 1 196 ? 24.786 15.324 -47.053 1.00 63.12 196 GLY A N 1
ATOM 1540 C CA . GLY A 1 196 ? 23.944 16.004 -48.044 1.00 63.12 196 GLY A CA 1
ATOM 1541 C C . GLY A 1 196 ? 24.702 16.794 -49.122 1.00 63.12 196 GLY A C 1
ATOM 1542 O O . GLY A 1 196 ? 24.096 17.209 -50.107 1.00 63.12 196 GLY A O 1
ATOM 1543 N N . THR A 1 197 ? 26.005 17.029 -48.943 1.00 63.28 197 THR A N 1
ATOM 1544 C CA . THR A 1 197 ? 26.828 17.876 -49.825 1.00 63.28 197 THR A CA 1
ATOM 1545 C C . THR A 1 197 ? 28.037 17.164 -50.430 1.00 63.28 197 THR A C 1
ATOM 1547 O O . THR A 1 197 ? 28.587 17.654 -51.416 1.00 63.28 197 THR A O 1
ATOM 1550 N N . CYS A 1 198 ? 28.470 16.030 -49.875 1.00 60.66 198 CYS A N 1
ATOM 1551 C CA . CYS A 1 198 ? 29.618 15.295 -50.404 1.00 60.66 198 CYS A CA 1
ATOM 1552 C C . CYS A 1 198 ? 29.214 14.443 -51.614 1.00 60.66 198 CYS A C 1
ATOM 1554 O O . CYS A 1 198 ? 28.119 13.886 -51.654 1.00 60.66 198 CYS A O 1
ATOM 1556 N N . LYS A 1 199 ? 30.123 14.320 -52.587 1.00 58.91 199 LYS A N 1
ATOM 1557 C CA . LYS A 1 199 ? 30.024 13.312 -53.648 1.00 58.91 199 LYS A CA 1
ATOM 1558 C C . LYS A 1 199 ?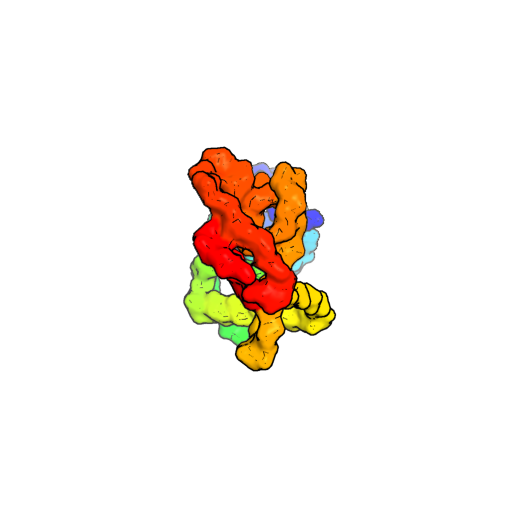 30.684 12.014 -53.178 1.00 58.91 199 LYS A C 1
ATOM 1560 O O . LYS A 1 199 ? 31.763 12.066 -52.586 1.00 58.91 199 LYS A O 1
ATOM 1565 N N . CYS A 1 200 ? 30.021 10.896 -53.445 1.00 58.22 200 CYS A N 1
ATOM 1566 C CA . CYS A 1 200 ? 30.585 9.547 -53.416 1.00 58.22 200 CYS A CA 1
ATOM 1567 C C . CYS A 1 200 ? 31.052 9.135 -54.829 1.00 58.22 200 CYS A C 1
ATOM 1569 O O . CYS A 1 200 ? 31.642 8.032 -54.944 1.00 58.22 200 CYS A O 1
#